Protein AF-0000000066490415 (afdb_homodimer)

InterPro domains:
  IPR003736 Phenylacetic acid degradation-related domain [TIGR00369] (44-144)
  IPR006683 Thioesterase domain [PF03061] (64-142)
  IPR029069 HotDog domain superfamily [SSF54637] (10-146)
  IPR039298 Acyl-coenzyme A thioesterase 13 [PTHR21660] (16-152)

Foldseek 3Di:
DQCPQVNLQVQLVVQVVVVLVVLQPPPPPPDPLSVLSVQWAWDGAGQFKTKIKGAAAQVQDDPVQWGDPVNVQSNLVVVLQSSCSSHPPDPDGFAKAWDDKDKDFDATHGHGFMWMKMKGFPDDDPFKTWIKMFIGGPVGHTGMIMIIMITGDDPVRD/DPCPQVNLQVQLVVQLVVVLVVLQPPPDPPPPLSVLSVQWAWDGAGQFKTKIKGAAAQVQDDPVQWGDPVNVQSNLVVVLQSSCSSHPPDPHGFAKAWDDKDKDFDATHGHGFMWMKMKGFPDDDPFKTWIKMFIGGPVGHTGMIMIIMITGDDPVRD

Organism: Paracoccidioides lutzii (strain ATCC MYA-826 / Pb01) (NCBI:txid502779)

Structure (mmCIF, N/CA/C/O backbone):
data_AF-0000000066490415-model_v1
#
loop_
_entity.id
_entity.type
_entity.pdbx_description
1 polymer 'Thioesterase family protein'
#
loop_
_atom_site.group_PDB
_atom_site.id
_atom_site.type_symbol
_atom_site.label_atom_id
_atom_site.label_alt_id
_atom_site.lab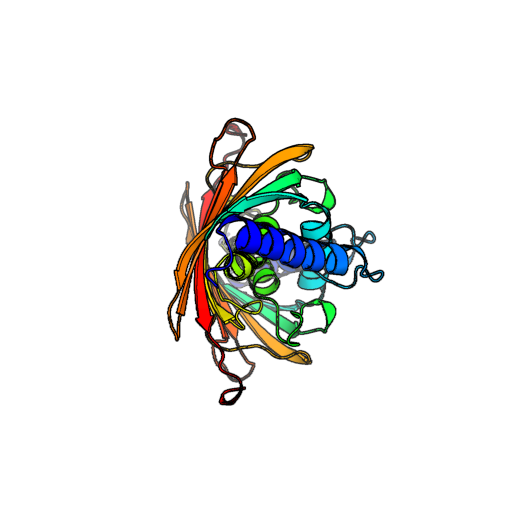el_comp_id
_atom_site.label_asym_id
_atom_site.label_entity_id
_atom_site.label_seq_id
_atom_site.pdbx_PDB_ins_code
_atom_site.Cartn_x
_atom_site.Cartn_y
_atom_site.Cartn_z
_atom_site.occupancy
_atom_site.B_iso_or_equiv
_atom_site.auth_seq_id
_atom_site.auth_comp_id
_atom_site.auth_asym_id
_atom_site.auth_atom_id
_atom_site.pdbx_PDB_model_num
ATOM 1 N N . MET A 1 1 ? 6.887 34.656 21.203 1 39.31 1 MET A N 1
ATOM 2 C CA . MET A 1 1 ? 5.434 34.812 21.125 1 39.31 1 MET A CA 1
ATOM 3 C C . MET A 1 1 ? 4.77 33.5 20.75 1 39.31 1 MET A C 1
ATOM 5 O O . MET A 1 1 ? 5.148 32.844 19.766 1 39.31 1 MET A O 1
ATOM 9 N N . GLU A 1 2 ? 4.234 32.75 21.672 1 44.97 2 GLU A N 1
ATOM 10 C CA . GLU A 1 2 ? 3.586 31.453 21.594 1 44.97 2 GLU A CA 1
ATOM 11 C C . GLU A 1 2 ? 2.568 31.406 20.453 1 44.97 2 GLU A C 1
ATOM 13 O O . GLU A 1 2 ? 1.603 32.188 20.453 1 44.97 2 GLU A O 1
ATOM 18 N N . SER A 1 3 ? 3.018 31.219 19.312 1 54.44 3 SER A N 1
ATOM 19 C CA . SER A 1 3 ? 1.999 31.172 18.266 1 54.44 3 SER A CA 1
ATOM 20 C C . SER A 1 3 ? 0.731 30.484 18.766 1 54.44 3 SER A C 1
ATOM 22 O O . SER A 1 3 ? 0.8 29.438 19.422 1 54.44 3 SER A O 1
ATOM 24 N N . SER A 1 4 ? -0.359 31.109 18.828 1 61.72 4 SER A N 1
ATOM 25 C CA . SER A 1 4 ? -1.63 30.594 19.328 1 61.72 4 SER A CA 1
ATOM 26 C C . SER A 1 4 ? -1.983 29.266 18.656 1 61.72 4 SER A C 1
ATOM 28 O O . SER A 1 4 ? -1.492 28.969 17.562 1 61.72 4 SER A O 1
ATOM 30 N N . SER A 1 5 ? -2.428 28.312 19.453 1 68.94 5 SER A N 1
ATOM 31 C CA . SER A 1 5 ? -2.947 27.031 18.969 1 68.94 5 SER A CA 1
ATOM 32 C C . SER A 1 5 ? -3.648 27.203 17.625 1 68.94 5 SER A C 1
ATOM 34 O O . SER A 1 5 ? -3.525 26.344 16.75 1 68.94 5 SER A O 1
ATOM 36 N N . THR A 1 6 ? -4.148 28.422 17.438 1 74.25 6 THR A N 1
ATOM 37 C CA . THR A 1 6 ? -4.887 28.688 16.219 1 74.25 6 THR A CA 1
ATOM 38 C C . THR A 1 6 ? -3.93 28.922 15.047 1 74.25 6 THR A C 1
ATOM 40 O O . THR A 1 6 ? -4.168 28.453 13.938 1 74.25 6 THR A O 1
ATOM 43 N N . ASP A 1 7 ? -2.881 29.625 15.359 1 79 7 ASP A N 1
ATOM 44 C CA . ASP A 1 7 ? -1.908 29.922 14.312 1 79 7 ASP A CA 1
ATOM 45 C C . ASP A 1 7 ? -1.227 28.656 13.82 1 79 7 ASP A C 1
ATOM 47 O O . ASP A 1 7 ? -1.044 28.469 12.609 1 79 7 ASP A O 1
ATOM 51 N N . VAL A 1 8 ? -1.038 27.859 14.766 1 79.56 8 VAL A N 1
ATOM 52 C CA . VAL A 1 8 ? -0.375 26.594 14.445 1 79.56 8 VAL A CA 1
ATOM 53 C C . VAL A 1 8 ? -1.3 25.734 13.594 1 79.56 8 VAL A C 1
ATOM 55 O O . VAL A 1 8 ? -0.867 25.141 12.602 1 79.56 8 VAL A O 1
ATOM 58 N N . GLN A 1 9 ? -2.547 25.719 13.93 1 86.19 9 GLN A N 1
ATOM 59 C CA . GLN A 1 9 ? -3.529 24.938 13.195 1 8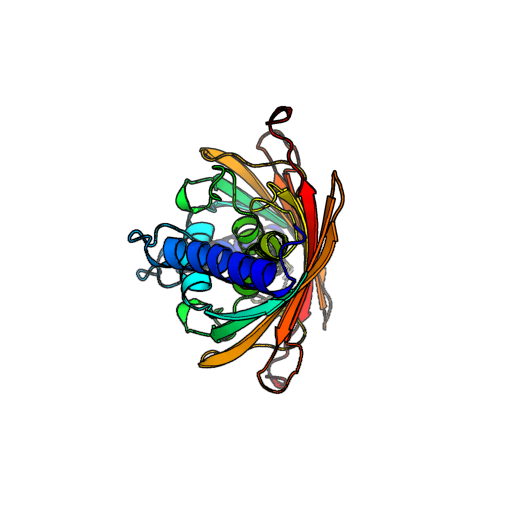6.19 9 GLN A CA 1
ATOM 60 C C . GLN A 1 9 ? -3.734 25.484 11.789 1 86.19 9 GLN A C 1
ATOM 62 O O . GLN A 1 9 ? -3.877 24.703 10.828 1 86.19 9 GLN A O 1
ATOM 67 N N . GLU A 1 10 ? -3.715 26.75 11.719 1 89.69 10 GLU A N 1
ATOM 68 C CA . GLU A 1 10 ? -3.887 27.375 10.406 1 89.69 10 GLU A CA 1
ATOM 69 C C . GLU A 1 10 ? -2.701 27.078 9.492 1 89.69 10 GLU A C 1
ATOM 71 O O . GLU A 1 10 ? -2.879 26.828 8.297 1 89.69 10 GLU A O 1
ATOM 76 N N . LYS A 1 11 ? -1.628 27.219 10.07 1 90.94 11 LYS A N 1
ATOM 77 C CA . LYS A 1 11 ? -0.437 26.922 9.289 1 90.94 11 LYS A CA 1
ATOM 78 C C . LYS A 1 11 ? -0.44 25.453 8.836 1 90.94 11 LYS A C 1
ATOM 80 O O . LYS A 1 11 ? -0.127 25.156 7.676 1 90.94 11 LYS A O 1
ATOM 85 N N . ALA A 1 12 ? -0.701 24.578 9.766 1 92.38 12 ALA A N 1
ATOM 86 C CA . ALA A 1 12 ? -0.767 23.156 9.445 1 92.38 12 ALA A CA 1
ATOM 87 C C . ALA A 1 12 ? -1.781 22.891 8.336 1 92.38 12 ALA A C 1
ATOM 89 O O . ALA A 1 12 ? -1.521 22.094 7.422 1 92.38 12 ALA A O 1
ATOM 90 N N . TRP A 1 13 ? -2.965 23.5 8.438 1 94.75 13 TRP A N 1
ATOM 91 C CA . TRP A 1 13 ? -3.967 23.375 7.379 1 94.75 13 TRP A CA 1
ATOM 92 C C . TRP A 1 13 ? -3.393 23.797 6.031 1 94.75 13 TRP A C 1
ATOM 94 O O . TRP A 1 13 ? -3.52 23.062 5.043 1 94.75 13 TRP A O 1
ATOM 104 N N . SER A 1 14 ? -2.791 24.938 6.059 1 94.38 14 SER A N 1
ATOM 105 C CA . SER A 1 14 ? -2.244 25.484 4.82 1 94.38 14 SER A CA 1
ATOM 106 C C . SER A 1 14 ? -1.179 24.562 4.234 1 94.38 14 SER A C 1
ATOM 108 O O . SER A 1 14 ? -1.151 24.328 3.025 1 94.38 14 SER A O 1
ATOM 110 N N . ASP A 1 15 ? -0.321 24.062 5.051 1 93.94 15 ASP A N 1
ATOM 111 C CA . ASP A 1 15 ? 0.765 23.203 4.598 1 93.94 15 ASP A CA 1
ATOM 112 C C . ASP A 1 15 ? 0.224 21.891 4.039 1 93.94 15 ASP A C 1
ATOM 114 O O . ASP A 1 15 ? 0.665 21.438 2.982 1 93.94 15 ASP A O 1
ATOM 118 N N . ILE A 1 16 ? -0.709 21.25 4.699 1 94.94 16 ILE A N 1
ATOM 119 C CA . ILE A 1 16 ? -1.303 20 4.242 1 94.94 16 ILE A CA 1
ATOM 120 C C . ILE A 1 16 ? -2.064 20.234 2.939 1 94.94 16 ILE A C 1
ATOM 122 O O . ILE A 1 16 ? -1.929 19.469 1.986 1 94.94 16 ILE A O 1
ATOM 126 N N . GLN A 1 17 ? -2.801 21.344 2.943 1 95.25 17 GLN A N 1
ATOM 127 C CA . GLN A 1 17 ? -3.549 21.656 1.733 1 95.25 17 GLN A CA 1
ATOM 128 C C . GLN A 1 17 ? -2.611 21.906 0.554 1 95.25 17 GLN A C 1
ATOM 130 O O . GLN A 1 17 ? -2.9 21.484 -0.57 1 95.25 17 GLN A O 1
ATOM 135 N N . ALA A 1 18 ? -1.547 22.594 0.826 1 92.94 18 ALA A N 1
ATOM 136 C CA . ALA A 1 18 ? -0.569 22.859 -0.227 1 92.94 18 ALA A CA 1
ATOM 137 C C . ALA A 1 18 ? -0.021 21.562 -0.803 1 92.94 18 ALA A C 1
ATOM 139 O O . ALA A 1 18 ? 0.177 21.438 -2.014 1 92.94 18 ALA A O 1
ATOM 140 N N . PHE A 1 19 ? 0.248 20.625 0.05 1 90.62 19 PHE A N 1
ATOM 141 C CA . PHE A 1 19 ? 0.716 19.312 -0.407 1 90.62 19 PHE A CA 1
ATOM 142 C C . PHE A 1 19 ? -0.316 18.656 -1.316 1 90.62 19 PHE A C 1
ATOM 144 O O . PHE A 1 19 ? 0.018 18.188 -2.406 1 90.62 19 PHE A O 1
ATOM 151 N N . LEU A 1 20 ? -1.561 18.609 -0.93 1 91.75 20 LEU A N 1
ATOM 152 C CA . LEU A 1 20 ? -2.637 18 -1.695 1 91.75 20 LEU A CA 1
ATOM 153 C C . LEU A 1 20 ? -2.838 18.703 -3.027 1 91.75 20 LEU A C 1
ATOM 155 O O . LEU A 1 20 ? -3.047 18.062 -4.059 1 91.75 20 LEU A O 1
ATOM 159 N N . ASP A 1 21 ? -2.742 20.016 -2.977 1 90.81 21 ASP A N 1
ATOM 160 C CA . ASP A 1 21 ? -2.906 20.812 -4.195 1 90.81 21 ASP A CA 1
ATOM 161 C C . ASP A 1 21 ? -1.795 20.5 -5.195 1 90.81 21 ASP A C 1
ATOM 163 O O . ASP A 1 21 ? -2.043 20.438 -6.402 1 90.81 21 ASP A O 1
ATOM 167 N N . LYS A 1 22 ? -0.626 20.406 -4.719 1 86 22 LYS A N 1
ATOM 168 C CA . LYS A 1 22 ? 0.503 20.078 -5.582 1 86 22 LYS A CA 1
ATOM 169 C C . LYS A 1 22 ? 0.305 18.719 -6.258 1 86 22 LYS A C 1
ATOM 171 O O . LYS A 1 22 ? 0.603 18.562 -7.441 1 86 22 LYS A O 1
ATOM 176 N N . ALA A 1 23 ? -0.123 17.781 -5.453 1 79.19 23 ALA A N 1
ATOM 177 C CA . ALA A 1 23 ? -0.425 16.469 -6.008 1 79.19 23 ALA A CA 1
ATOM 178 C C . ALA A 1 23 ? -1.499 16.562 -7.086 1 79.19 23 ALA A C 1
ATOM 180 O O . ALA A 1 23 ? -1.384 15.938 -8.141 1 79.19 23 ALA A O 1
ATOM 181 N N . ALA A 1 24 ? -2.484 17.312 -6.84 1 78.75 24 ALA A N 1
ATOM 182 C CA . ALA A 1 24 ? -3.607 17.484 -7.754 1 78.75 24 ALA A CA 1
ATOM 183 C C . ALA A 1 24 ? -3.17 18.188 -9.039 1 78.75 24 ALA A C 1
ATOM 185 O O . ALA A 1 24 ? -3.76 17.984 -10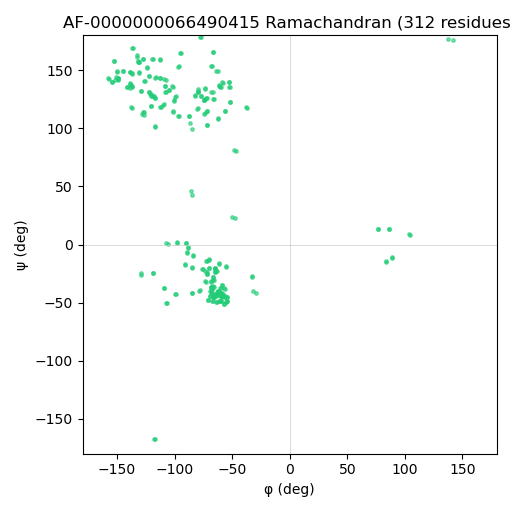.102 1 78.75 24 ALA A O 1
ATOM 186 N N . ALA A 1 25 ? -2.188 18.953 -8.938 1 79.06 25 ALA A N 1
ATOM 187 C CA . ALA A 1 25 ? -1.759 19.797 -10.062 1 79.06 25 ALA A CA 1
ATOM 188 C C . ALA A 1 25 ? -0.833 19.016 -10.992 1 79.06 25 ALA A C 1
ATOM 190 O O . ALA A 1 25 ? -0.598 19.438 -12.133 1 79.06 25 ALA A O 1
ATOM 191 N N . LYS A 1 26 ? -0.311 18 -10.438 1 75.38 26 LYS A N 1
ATOM 192 C CA . LYS A 1 26 ? 0.6 17.234 -11.281 1 75.38 26 LYS A CA 1
ATOM 193 C C . LYS A 1 26 ? -0.128 16.656 -12.492 1 75.38 26 LYS A C 1
ATOM 195 O O . LYS A 1 26 ? -1.186 16.047 -12.352 1 75.38 26 LYS A O 1
ATOM 200 N N . GLU A 1 27 ? 0.166 17.234 -13.656 1 62.78 27 GLU A N 1
ATOM 201 C CA . GLU A 1 27 ? -0.504 16.891 -14.914 1 62.78 27 GLU A CA 1
ATOM 202 C C . GLU A 1 27 ? -0.282 15.438 -15.281 1 62.78 27 GLU A C 1
ATOM 204 O O . GLU A 1 27 ? -1.175 14.789 -15.836 1 62.78 27 GLU A O 1
ATOM 209 N N . ASP A 1 28 ? 0.916 15.07 -15.055 1 58.03 28 ASP A N 1
ATOM 210 C CA . ASP A 1 28 ? 1.204 13.734 -15.562 1 58.03 28 ASP A CA 1
ATOM 211 C C . ASP A 1 28 ? 0.795 12.656 -14.555 1 58.03 28 ASP A C 1
ATOM 213 O O . ASP A 1 28 ? 0.874 12.875 -13.344 1 58.03 28 ASP A O 1
ATOM 217 N N . ASN A 1 29 ? -0.361 12.078 -14.789 1 56.41 29 ASN A N 1
ATOM 218 C CA . ASN A 1 29 ? -0.792 10.953 -13.969 1 56.41 29 ASN A CA 1
ATOM 219 C C . ASN A 1 29 ? 0.318 9.914 -13.812 1 56.41 29 ASN A C 1
ATOM 221 O O . ASN A 1 29 ? 0.043 8.727 -13.641 1 56.41 29 ASN A O 1
ATOM 225 N N . ARG A 1 30 ? 1.499 10.477 -14.016 1 58.19 30 ARG A N 1
ATOM 226 C CA . ARG A 1 30 ? 2.572 9.492 -13.938 1 58.19 30 ARG A CA 1
ATOM 227 C C . ARG A 1 30 ? 2.797 9.047 -12.492 1 58.19 30 ARG A C 1
ATOM 229 O O . ARG A 1 30 ? 3.453 8.031 -12.25 1 58.19 30 ARG A O 1
ATOM 236 N N . GLY A 1 31 ? 2.188 9.852 -11.555 1 65.12 31 GLY A N 1
ATOM 237 C CA . GLY A 1 31 ? 2.346 9.383 -10.188 1 65.12 31 GLY A CA 1
ATOM 238 C C . GLY A 1 31 ? 1.369 8.281 -9.82 1 65.12 31 GLY A C 1
ATOM 239 O O . GLY A 1 31 ? 0.154 8.469 -9.906 1 65.12 31 GLY A O 1
ATOM 240 N N . TRP A 1 32 ? 1.978 7.105 -9.516 1 72.62 32 TRP A N 1
ATOM 241 C CA . TRP A 1 32 ? 1.208 5.898 -9.234 1 72.62 32 TRP A CA 1
ATOM 242 C C . TRP A 1 32 ? 0.206 6.137 -8.109 1 72.62 32 TRP A C 1
ATOM 244 O O . TRP A 1 32 ? -0.833 5.477 -8.047 1 72.62 32 TRP A O 1
ATOM 254 N N . ASP A 1 33 ? 0.401 7.172 -7.305 1 80 33 ASP A N 1
ATOM 255 C CA . ASP A 1 33 ? -0.415 7.418 -6.121 1 80 33 ASP A CA 1
ATOM 256 C C . ASP A 1 33 ? -1.387 8.57 -6.355 1 80 33 ASP A C 1
ATOM 258 O O . ASP A 1 33 ? -2.227 8.867 -5.5 1 80 33 ASP A O 1
ATOM 262 N N . LEU A 1 34 ? -1.385 9.117 -7.453 1 81.62 34 LEU A N 1
ATOM 263 C CA . LEU A 1 34 ? -2.088 10.367 -7.707 1 81.62 34 LEU A CA 1
ATOM 264 C C . LEU A 1 34 ? -3.598 10.164 -7.664 1 81.62 34 LEU A C 1
ATOM 266 O O . LEU A 1 34 ? -4.324 10.977 -7.082 1 81.62 34 LEU A O 1
ATOM 270 N N . PRO A 1 35 ? -4.094 9.141 -8.25 1 82 35 PRO A N 1
ATOM 271 C CA . PRO A 1 35 ? -5.547 8.969 -8.172 1 82 35 PRO A CA 1
ATOM 272 C C . PRO A 1 35 ? -6.059 8.906 -6.734 1 82 35 PRO A C 1
ATOM 274 O O . PRO A 1 35 ? -7.117 9.461 -6.426 1 82 35 PRO A O 1
ATOM 277 N N . ALA A 1 36 ? -5.34 8.297 -5.883 1 83.75 36 ALA A N 1
ATOM 278 C CA . ALA A 1 36 ? -5.73 8.188 -4.48 1 83.75 36 ALA A CA 1
ATOM 279 C C . ALA A 1 36 ? -5.684 9.555 -3.795 1 83.75 36 ALA A C 1
ATOM 281 O O . ALA A 1 36 ? -6.602 9.914 -3.053 1 83.75 36 ALA A O 1
ATOM 282 N N . LEU A 1 37 ? -4.684 10.305 -4.07 1 87.56 37 LEU A N 1
ATOM 283 C CA . LEU A 1 37 ? -4.523 11.617 -3.447 1 87.56 37 LEU A CA 1
ATOM 284 C C . LEU A 1 37 ? -5.594 12.586 -3.936 1 87.56 37 LEU A C 1
ATOM 286 O O . LEU A 1 37 ? -6.113 13.391 -3.156 1 87.56 37 LEU A O 1
ATOM 290 N N . ARG A 1 38 ? -5.91 12.461 -5.148 1 87.38 38 ARG A N 1
ATOM 291 C CA . ARG A 1 38 ? -6.875 13.383 -5.746 1 87.38 38 ARG A CA 1
ATOM 292 C C . ARG A 1 38 ? -8.273 13.133 -5.207 1 87.38 38 ARG A C 1
ATOM 294 O O . ARG A 1 38 ? -9.133 14.023 -5.238 1 87.38 38 ARG A O 1
ATOM 301 N N . ALA A 1 39 ? -8.469 12.031 -4.703 1 87.88 39 ALA A N 1
ATOM 302 C CA . ALA A 1 39 ? -9.781 11.688 -4.164 1 87.88 39 ALA A CA 1
ATOM 303 C C . ALA A 1 39 ? -9.938 12.203 -2.734 1 87.88 39 ALA A C 1
ATOM 305 O O . ALA A 1 39 ? -11.039 12.188 -2.182 1 87.88 39 ALA A O 1
ATOM 306 N N . THR A 1 40 ? -8.883 12.688 -2.148 1 93.5 40 THR A N 1
ATOM 307 C CA . THR A 1 40 ? -8.891 13.016 -0.727 1 93.5 40 THR A CA 1
ATOM 308 C C . THR A 1 40 ? -9.039 14.516 -0.521 1 93.5 40 THR A C 1
ATOM 310 O O . THR A 1 40 ? -8.453 15.312 -1.261 1 93.5 40 THR A O 1
ATOM 313 N N . LYS A 1 41 ? -9.898 14.906 0.439 1 96.31 41 LYS A N 1
ATOM 314 C CA . LYS A 1 41 ? -10.133 16.297 0.807 1 96.31 41 LYS A CA 1
ATOM 315 C C . LYS A 1 41 ? -9.852 16.531 2.289 1 96.31 41 LYS A C 1
ATOM 317 O O . LYS A 1 41 ? -10.375 15.812 3.145 1 96.31 41 LYS A O 1
ATOM 322 N N . LEU A 1 42 ? -9.078 17.578 2.59 1 97.94 42 LEU A N 1
ATOM 323 C CA . LEU A 1 42 ? -8.797 17.953 3.969 1 97.94 42 LEU A CA 1
ATOM 324 C C . LEU A 1 42 ? -10.023 18.594 4.613 1 97.94 42 LEU A C 1
ATOM 326 O O . LEU A 1 42 ? -10.633 19.5 4.027 1 97.94 42 LEU A O 1
ATOM 330 N N . VAL A 1 43 ? -10.352 18.188 5.84 1 97.75 43 VAL A N 1
ATOM 331 C CA . VAL A 1 43 ? -11.594 18.703 6.402 1 97.75 43 VAL A CA 1
ATOM 332 C C . VAL A 1 43 ? -11.328 19.266 7.801 1 97.75 43 VAL A C 1
ATOM 334 O O . VAL A 1 43 ? -12.078 20.125 8.289 1 97.75 43 VAL A O 1
ATOM 337 N N . LYS A 1 44 ? -10.32 18.781 8.484 1 97.38 44 LYS A N 1
ATOM 338 C CA . LYS A 1 44 ? -10.031 19.25 9.836 1 97.38 44 LYS A CA 1
ATOM 339 C C . LYS A 1 44 ? -8.555 19.062 10.18 1 97.38 44 LYS A C 1
ATOM 341 O O . LYS A 1 44 ? -7.941 18.062 9.789 1 97.38 44 LYS A O 1
ATOM 346 N N . VAL A 1 45 ? -8.023 20.031 10.836 1 96.88 45 VAL A N 1
ATOM 347 C CA . VAL A 1 45 ? -6.676 19.922 11.398 1 96.88 45 VAL A CA 1
ATOM 348 C C . VAL A 1 45 ? -6.699 20.312 12.875 1 96.88 45 VAL A C 1
ATOM 350 O O . VAL A 1 45 ? -7.363 21.266 13.258 1 96.88 45 VAL A O 1
ATOM 353 N N . ALA A 1 46 ? -6.145 19.578 13.664 1 94.69 46 ALA A N 1
ATOM 354 C CA . ALA A 1 46 ? -5.895 19.844 15.078 1 94.69 46 ALA A CA 1
ATOM 355 C C . ALA A 1 46 ? -4.477 19.438 15.477 1 94.69 46 ALA A C 1
ATOM 357 O O . ALA A 1 46 ? -3.729 18.906 14.656 1 94.69 46 ALA A O 1
ATOM 358 N N . SER A 1 47 ? -4.086 19.844 16.672 1 92.25 47 SER A N 1
ATOM 359 C CA . SER A 1 47 ? -2.754 19.453 17.125 1 92.25 47 SER A CA 1
ATOM 360 C C . SER A 1 47 ? -2.586 17.938 17.094 1 92.25 47 SER A C 1
ATOM 362 O O . SER A 1 47 ? -3.309 17.219 17.797 1 92.25 47 SER A O 1
ATOM 364 N N . GLY A 1 48 ? -1.727 17.484 16.266 1 94.75 48 GLY A N 1
ATOM 365 C CA . GLY A 1 48 ? -1.393 16.062 16.188 1 94.75 48 GLY A CA 1
ATOM 366 C C . GLY A 1 48 ? -2.443 15.25 15.469 1 94.75 48 GLY A C 1
ATOM 367 O O . GLY A 1 48 ? -2.504 14.031 15.633 1 94.75 48 GLY A O 1
ATOM 368 N N . MET A 1 49 ? -3.318 15.938 14.805 1 97 49 MET A N 1
ATOM 369 C CA . MET A 1 49 ? -4.383 15.188 14.133 1 97 49 MET A CA 1
ATOM 370 C C . MET A 1 49 ? -4.855 15.914 12.883 1 97 49 MET A C 1
ATOM 372 O O . MET A 1 49 ? -4.797 17.141 12.812 1 97 49 MET A O 1
ATOM 376 N N . ALA A 1 50 ? -5.289 15.117 11.898 1 98 50 ALA A N 1
ATOM 377 C CA . ALA A 1 50 ? -5.945 15.656 10.711 1 98 50 ALA A CA 1
ATOM 378 C C . ALA A 1 50 ? -7.039 14.711 10.211 1 98 50 ALA A C 1
ATOM 380 O O . ALA A 1 50 ? -6.961 13.5 10.422 1 98 50 ALA A O 1
ATOM 381 N N . GLU A 1 51 ? -8.008 15.297 9.641 1 98.5 51 GLU A N 1
ATOM 382 C CA . GLU A 1 51 ? -9.133 14.539 9.094 1 98.5 51 GLU A CA 1
ATOM 383 C C . GLU A 1 51 ? -9.367 14.875 7.625 1 98.5 51 GLU A C 1
ATOM 385 O O . GLU A 1 51 ? -9.281 16.047 7.23 1 98.5 51 GLU A O 1
ATOM 390 N N . PHE A 1 52 ? -9.68 13.867 6.918 1 98.44 52 PHE A N 1
ATOM 391 C CA . PHE A 1 52 ? -9.945 13.977 5.492 1 98.44 52 PHE A CA 1
ATOM 392 C C . PHE A 1 52 ? -11.25 13.281 5.129 1 98.44 52 PHE A C 1
ATOM 394 O O . PHE A 1 52 ? -11.742 12.43 5.883 1 98.44 52 PHE A O 1
ATOM 401 N N . GLU A 1 53 ? -11.805 13.68 4.059 1 97.88 53 GLU A N 1
ATOM 402 C CA . GLU A 1 53 ? -12.891 12.945 3.422 1 97.88 53 GLU A CA 1
ATOM 403 C C . GLU A 1 53 ? -12.492 12.453 2.033 1 97.88 53 GLU A C 1
ATOM 405 O O . GLU A 1 53 ? -11.688 13.086 1.352 1 97.88 53 GLU A O 1
ATOM 410 N N . PHE A 1 54 ? -12.977 11.328 1.773 1 93.44 54 PHE A N 1
ATOM 411 C CA . PHE A 1 54 ? -12.68 10.773 0.459 1 93.44 54 PHE A CA 1
ATOM 412 C C . PHE A 1 54 ? -13.797 9.852 -0.01 1 93.44 54 PHE A C 1
ATOM 414 O O . PHE A 1 54 ? -14.461 9.203 0.806 1 93.44 54 PHE A O 1
ATOM 421 N N . THR A 1 55 ? -14.078 9.859 -1.336 1 94.75 55 THR A N 1
ATOM 422 C CA . THR A 1 55 ? -15.039 8.969 -1.966 1 94.75 55 THR A CA 1
ATOM 423 C C . THR A 1 55 ? -14.336 7.914 -2.812 1 94.75 55 THR A C 1
ATOM 425 O O . THR A 1 55 ? -13.461 8.242 -3.615 1 94.75 55 THR A O 1
ATOM 428 N N . VAL A 1 56 ? -14.719 6.738 -2.604 1 95.44 56 VAL A N 1
ATOM 429 C CA . VAL A 1 56 ? -14.117 5.633 -3.34 1 95.44 56 VAL A CA 1
ATOM 430 C C . VAL A 1 56 ? -14.586 5.66 -4.793 1 95.44 56 VAL A C 1
ATOM 432 O O . VAL A 1 56 ? -15.781 5.52 -5.062 1 95.44 56 VAL A O 1
ATOM 435 N N . THR A 1 57 ? -13.688 5.891 -5.68 1 92.25 57 THR A N 1
ATOM 436 C CA . THR A 1 57 ? -13.992 5.848 -7.102 1 92.25 57 THR A CA 1
ATOM 437 C C . THR A 1 57 ? -13.664 4.473 -7.684 1 92.25 57 THR A C 1
ATOM 439 O O . THR A 1 57 ? -12.977 3.676 -7.051 1 92.25 57 THR A O 1
ATOM 442 N N . GLU A 1 58 ? -14.133 4.195 -8.82 1 89.81 58 GLU A N 1
ATOM 443 C CA . GLU A 1 58 ? -13.891 2.92 -9.484 1 89.81 58 GLU A CA 1
ATOM 444 C C . GLU A 1 58 ? -12.391 2.676 -9.68 1 89.81 58 GLU A C 1
ATOM 446 O O . GLU A 1 58 ? -11.93 1.54 -9.57 1 89.81 58 GLU A O 1
ATOM 451 N N . GLN A 1 59 ? -11.664 3.713 -9.93 1 87.69 59 GLN A N 1
ATOM 452 C CA . GLN A 1 59 ? -10.242 3.613 -10.211 1 87.69 59 GLN A CA 1
ATOM 453 C C . GLN A 1 59 ? -9.477 3.102 -8.992 1 87.69 59 GLN A C 1
ATOM 455 O O . GLN A 1 59 ? -8.375 2.564 -9.125 1 87.69 59 GLN A O 1
ATOM 460 N N . LEU A 1 60 ? -10.055 3.24 -7.852 1 91.44 60 LEU A N 1
ATOM 461 C CA . LEU A 1 60 ? -9.359 2.902 -6.613 1 91.44 60 LEU A CA 1
ATOM 462 C C . LEU A 1 60 ? -9.742 1.503 -6.141 1 91.44 60 LEU A C 1
ATOM 464 O O . LEU A 1 60 ? -9.25 1.035 -5.113 1 91.44 60 LEU A O 1
ATOM 468 N N . CYS A 1 61 ? -10.555 0.869 -6.902 1 91.56 61 CYS A N 1
ATOM 469 C CA . CYS A 1 61 ? -11.156 -0.378 -6.441 1 91.56 61 CYS A CA 1
ATOM 470 C C . CYS A 1 61 ? -10.375 -1.582 -6.961 1 91.56 61 CYS A C 1
ATOM 472 O O . CYS A 1 61 ? -9.672 -1.483 -7.965 1 91.56 61 CYS A O 1
ATOM 474 N N . ASN A 1 62 ? -10.484 -2.674 -6.18 1 87.94 62 ASN A N 1
ATOM 475 C CA . ASN A 1 62 ? -10.07 -3.973 -6.699 1 87.94 62 ASN A CA 1
ATOM 476 C C . ASN A 1 62 ? -11.117 -4.559 -7.641 1 87.94 62 ASN A C 1
ATOM 478 O O . ASN A 1 62 ? -12.148 -3.93 -7.902 1 87.94 62 ASN A O 1
ATOM 482 N N . PRO A 1 63 ? -10.781 -5.754 -8.195 1 84.19 63 PRO A N 1
ATOM 483 C CA . PRO A 1 63 ? -11.703 -6.328 -9.18 1 84.19 63 PRO A CA 1
ATOM 484 C C . PRO A 1 63 ? -13.078 -6.625 -8.594 1 84.19 63 PRO A C 1
ATOM 486 O O . PRO A 1 63 ? -14.047 -6.789 -9.344 1 84.19 63 PRO A O 1
ATOM 489 N N . MET A 1 64 ? -13.227 -6.668 -7.27 1 87.62 64 MET A N 1
ATOM 490 C CA . MET A 1 64 ? -14.5 -6.965 -6.621 1 87.62 64 MET A CA 1
ATOM 491 C C . MET A 1 64 ? -15.312 -5.691 -6.398 1 87.62 64 MET A C 1
ATOM 493 O O . MET A 1 64 ? -16.406 -5.738 -5.832 1 87.62 64 MET A O 1
ATOM 497 N N . GLY A 1 65 ? -14.773 -4.516 -6.758 1 91.81 65 GLY A N 1
ATOM 498 C CA . GLY A 1 65 ? -15.508 -3.266 -6.66 1 91.81 65 GLY A CA 1
ATOM 499 C C . GLY A 1 65 ? -15.414 -2.621 -5.289 1 91.81 65 GLY A C 1
ATOM 500 O O . GLY A 1 65 ? -16.266 -1.816 -4.918 1 91.81 65 GLY A O 1
ATOM 501 N N . ILE A 1 66 ? -14.547 -3.084 -4.547 1 95.06 66 ILE A N 1
ATOM 502 C CA . ILE A 1 66 ? -14.305 -2.473 -3.244 1 95.06 66 ILE A CA 1
ATOM 503 C C . ILE A 1 66 ? -12.922 -1.818 -3.236 1 95.06 66 ILE A C 1
ATOM 505 O O . ILE A 1 66 ? -12.07 -2.137 -4.07 1 95.06 66 ILE A O 1
ATOM 509 N N . LEU A 1 67 ? -12.734 -0.881 -2.301 1 95.62 67 LEU A N 1
ATOM 510 C CA . LEU A 1 67 ? -11.445 -0.198 -2.193 1 95.62 67 LEU A CA 1
ATOM 511 C C . LEU A 1 67 ? -10.305 -1.202 -2.104 1 95.62 67 LEU A C 1
ATOM 513 O O . LEU A 1 67 ? -10.305 -2.076 -1.233 1 95.62 67 LEU A O 1
ATOM 517 N N . HIS A 1 68 ? -9.391 -1.06 -3.047 1 94.44 68 HIS A N 1
ATOM 518 C CA . HIS A 1 68 ? -8.234 -1.945 -3.068 1 94.44 68 HIS A CA 1
ATOM 519 C C . HIS A 1 68 ? -7.41 -1.805 -1.794 1 94.44 68 HIS A C 1
ATOM 521 O O . HIS A 1 68 ? -7.133 -0.688 -1.35 1 94.44 68 HIS A O 1
ATOM 527 N N . GLY A 1 69 ? -6.945 -2.908 -1.208 1 94.62 69 GLY A N 1
ATOM 528 C CA . GLY A 1 69 ? -6.125 -2.863 -0.007 1 94.62 69 GLY A CA 1
ATOM 529 C C . GLY A 1 69 ? -4.852 -2.064 -0.186 1 94.62 69 GLY A C 1
ATOM 530 O O . GLY A 1 69 ? -4.453 -1.31 0.705 1 94.62 69 GLY A O 1
ATOM 531 N N . GLY A 1 70 ? -4.227 -2.295 -1.312 1 94 70 GLY A N 1
ATOM 532 C CA . GLY A 1 70 ? -3.043 -1.514 -1.628 1 94 70 GLY A CA 1
ATOM 533 C C . GLY A 1 70 ? -3.314 -0.023 -1.706 1 94 70 GLY A C 1
ATOM 534 O O . GLY A 1 70 ? -2.477 0.788 -1.304 1 94 70 GLY A O 1
ATOM 535 N N . CYS A 1 71 ? -4.438 0.35 -2.217 1 94.06 71 CYS A N 1
ATOM 536 C CA . CYS A 1 71 ? -4.801 1.76 -2.301 1 94.06 71 CYS A CA 1
ATOM 537 C C . CYS A 1 71 ? -5.023 2.348 -0.912 1 94.06 71 CYS A C 1
ATOM 539 O O . CYS A 1 71 ? -4.52 3.43 -0.604 1 94.06 71 CYS A O 1
ATOM 541 N N . ALA A 1 72 ? -5.809 1.61 -0.126 1 96.75 72 ALA A N 1
ATOM 542 C CA . ALA A 1 72 ? -5.992 2.037 1.259 1 96.75 72 ALA A CA 1
ATOM 543 C C . ALA A 1 72 ? -4.652 2.215 1.962 1 96.75 72 ALA A C 1
ATOM 545 O O . ALA A 1 72 ? -4.441 3.201 2.672 1 96.75 72 ALA A O 1
ATOM 546 N N . SER A 1 73 ? -3.74 1.256 1.792 1 96.88 73 SER A N 1
ATOM 547 C CA . SER A 1 73 ? -2.408 1.322 2.383 1 96.88 73 SER A CA 1
ATOM 548 C C . SER A 1 73 ? -1.654 2.561 1.91 1 96.88 73 SER A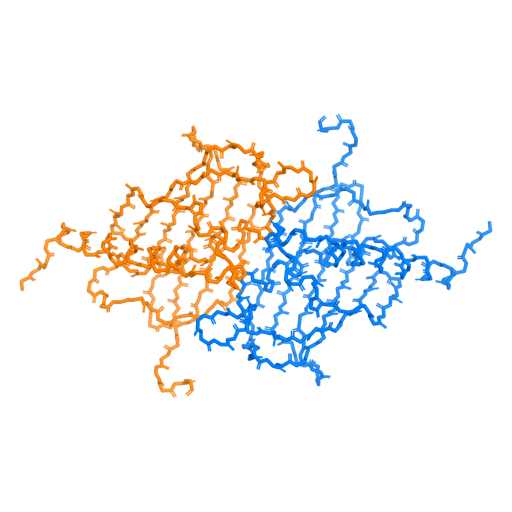 C 1
ATOM 550 O O . SER A 1 73 ? -0.989 3.23 2.703 1 96.88 73 SER A O 1
ATOM 552 N N . THR A 1 74 ? -1.749 2.848 0.664 1 94.81 74 THR A N 1
ATOM 553 C CA . THR A 1 74 ? -1.077 4 0.077 1 94.81 74 THR A CA 1
ATOM 554 C C . THR A 1 74 ? -1.614 5.301 0.67 1 94.81 74 THR A C 1
ATOM 556 O O . THR A 1 74 ? -0.841 6.172 1.072 1 94.81 74 THR A O 1
ATOM 559 N N . ILE A 1 75 ? -2.939 5.418 0.697 1 95.5 75 ILE A N 1
ATOM 560 C CA . ILE A 1 75 ? -3.586 6.613 1.226 1 95.5 75 ILE A CA 1
ATOM 561 C C . ILE A 1 75 ? -3.145 6.844 2.668 1 95.5 75 ILE A C 1
ATOM 563 O O . ILE A 1 75 ? -2.688 7.934 3.02 1 95.5 75 ILE A O 1
ATOM 567 N N . LEU A 1 76 ? -3.258 5.812 3.467 1 97.62 76 LEU A N 1
ATOM 568 C CA . LEU A 1 76 ? -2.932 5.961 4.883 1 97.62 76 LEU A CA 1
ATOM 569 C C . LEU A 1 76 ? -1.437 6.191 5.074 1 97.62 76 LEU A C 1
ATOM 571 O O . LEU A 1 76 ? -1.028 6.93 5.973 1 97.62 76 LEU A O 1
ATOM 575 N N . ASP A 1 77 ? -0.584 5.543 4.258 1 96.75 77 ASP A N 1
ATOM 576 C CA . ASP A 1 77 ? 0.854 5.793 4.262 1 96.75 77 ASP A CA 1
ATOM 577 C C . ASP A 1 77 ? 1.153 7.277 4.066 1 96.75 77 ASP A C 1
ATOM 579 O O . ASP A 1 77 ? 1.884 7.879 4.859 1 96.75 77 ASP A O 1
ATOM 583 N N . ILE A 1 78 ? 0.566 7.855 3.135 1 95.12 78 ILE A N 1
ATOM 584 C CA . ILE A 1 78 ? 0.834 9.25 2.789 1 95.12 78 ILE A CA 1
ATOM 585 C C . ILE A 1 78 ? 0.265 10.164 3.867 1 95.12 78 ILE A C 1
ATOM 587 O O . ILE A 1 78 ? 0.967 11.047 4.375 1 95.12 78 ILE A O 1
ATOM 591 N N . LEU A 1 79 ? -0.965 9.93 4.25 1 96.81 79 LEU A N 1
ATOM 592 C CA . LEU A 1 79 ? -1.649 10.891 5.113 1 96.81 79 LEU A CA 1
ATOM 593 C C . LEU A 1 79 ? -1.107 10.828 6.535 1 96.81 79 LEU A C 1
ATOM 595 O O . LEU A 1 79 ? -1.058 11.844 7.23 1 96.81 79 LEU A O 1
ATOM 599 N N . THR A 1 80 ? -0.651 9.648 6.996 1 97.12 80 THR A N 1
ATOM 600 C CA . THR A 1 80 ? -0.013 9.57 8.305 1 97.12 80 THR A CA 1
ATOM 601 C C . THR A 1 80 ? 1.312 10.328 8.305 1 97.12 80 THR A C 1
ATOM 603 O O . THR A 1 80 ? 1.746 10.828 9.344 1 97.12 80 THR A O 1
ATOM 606 N N . SER A 1 81 ? 1.979 10.391 7.184 1 94.69 81 SER A N 1
ATOM 607 C CA . SER A 1 81 ? 3.205 11.172 7.09 1 94.69 81 SER A CA 1
ATOM 608 C C . SER A 1 81 ? 2.914 12.672 7.199 1 94.69 81 SER A C 1
ATOM 610 O O . SER A 1 81 ? 3.686 13.414 7.809 1 94.69 81 SER A O 1
ATOM 612 N N . LEU A 1 82 ? 1.792 13.109 6.742 1 94.69 82 LEU A N 1
ATOM 613 C CA . LEU A 1 82 ? 1.449 14.531 6.711 1 94.69 82 LEU A CA 1
ATOM 614 C C . LEU A 1 82 ? 1.074 15.023 8.102 1 94.69 82 LEU A C 1
ATOM 616 O O . LEU A 1 82 ? 1.1 16.234 8.367 1 94.69 82 LEU A O 1
ATOM 620 N N . VAL A 1 83 ? 0.713 14.117 8.953 1 95.38 83 VAL A N 1
ATOM 621 C CA . VAL A 1 83 ? 0.212 14.531 10.258 1 95.38 83 VAL A CA 1
ATOM 622 C C . VAL A 1 83 ? 1.324 15.227 11.039 1 95.38 83 VAL A C 1
ATOM 624 O O . VAL A 1 83 ? 1.056 15.984 11.984 1 95.38 83 VAL A O 1
ATOM 627 N N . THR A 1 84 ? 2.586 15.008 10.68 1 92.75 84 THR A N 1
ATOM 628 C CA . THR A 1 84 ? 3.709 15.648 11.352 1 92.75 84 THR A CA 1
ATOM 629 C C . THR A 1 84 ? 3.662 17.156 11.164 1 92.75 84 THR A C 1
ATOM 631 O O . THR A 1 84 ? 4.238 17.906 11.953 1 92.75 84 THR A O 1
ATOM 634 N N . LEU A 1 85 ? 2.996 17.625 10.148 1 93.06 85 LEU A N 1
ATOM 635 C CA . LEU A 1 85 ? 2.865 19.047 9.859 1 93.06 85 LEU A CA 1
ATOM 636 C C . LEU A 1 85 ? 1.967 19.734 10.891 1 93.06 85 LEU A C 1
ATOM 638 O O . LEU A 1 85 ? 1.938 20.953 10.977 1 93.06 85 LEU A O 1
ATOM 642 N N . THR A 1 86 ? 1.271 18.938 11.664 1 92.56 86 THR A N 1
ATOM 643 C CA . THR A 1 86 ? 0.321 19.484 12.625 1 92.56 86 THR A CA 1
ATOM 644 C C . THR A 1 86 ? 1 19.766 13.961 1 92.56 86 THR A C 1
ATOM 646 O O . THR A 1 86 ? 0.388 20.328 14.867 1 92.56 86 THR A O 1
ATOM 649 N N . VAL A 1 87 ? 2.264 19.344 14.117 1 87.44 87 VAL A N 1
ATOM 650 C CA . VAL A 1 87 ? 2.979 19.516 15.375 1 87.44 87 VAL A CA 1
ATOM 651 C C . VAL A 1 87 ? 3.449 20.969 15.508 1 87.44 87 VAL A C 1
ATOM 653 O O . VAL A 1 87 ? 4.105 21.5 14.609 1 87.44 87 VAL A O 1
ATOM 656 N N . PRO A 1 88 ? 3.117 21.5 16.594 1 81.06 88 PRO A N 1
ATOM 657 C CA . PRO A 1 88 ? 3.58 22.875 16.797 1 81.06 88 PRO A CA 1
ATOM 658 C C . PRO A 1 88 ? 5.102 23 16.734 1 81.06 88 PRO A C 1
ATOM 660 O O . PRO A 1 88 ? 5.82 22.141 17.234 1 81.06 88 PRO A O 1
ATOM 663 N N . GLY A 1 89 ? 5.535 24.047 16.109 1 77.94 89 GLY A N 1
ATOM 664 C CA . GLY A 1 89 ? 6.961 24.328 16.062 1 77.94 89 GLY A CA 1
ATOM 665 C C . GLY A 1 89 ? 7.672 23.578 14.953 1 77.94 89 GLY A C 1
ATOM 666 O O . GLY A 1 89 ? 8.852 23.828 14.68 1 77.94 89 GLY A O 1
ATOM 667 N N . ASN A 1 90 ? 7.008 22.641 14.477 1 72.56 90 ASN A N 1
ATOM 668 C CA . ASN A 1 90 ? 7.562 21.906 13.344 1 72.56 90 ASN A CA 1
ATOM 669 C C . ASN A 1 90 ? 7.469 22.719 12.055 1 72.56 90 ASN A C 1
ATOM 671 O O . ASN A 1 90 ? 6.395 23.203 11.695 1 72.56 90 ASN A O 1
ATOM 675 N N . ASP A 1 91 ? 8.695 23.125 11.531 1 74.38 91 ASP A N 1
ATOM 676 C CA . ASP A 1 91 ? 8.742 23.969 10.352 1 74.38 91 ASP A CA 1
ATOM 677 C C . ASP A 1 91 ? 8.664 23.141 9.07 1 74.38 91 ASP A C 1
ATOM 679 O O . ASP A 1 91 ? 9.102 23.594 8.008 1 74.38 91 ASP A O 1
ATOM 683 N N . GLY A 1 92 ? 7.879 22.234 9.031 1 77.81 92 GLY A N 1
ATOM 684 C CA . GLY A 1 92 ? 7.75 21.453 7.812 1 77.81 92 GLY A CA 1
ATOM 685 C C . GLY A 1 92 ? 7.543 19.969 8.07 1 77.81 92 GLY A C 1
ATOM 686 O O . GLY A 1 92 ? 7.523 19.531 9.227 1 77.81 92 GLY A O 1
ATOM 687 N N . MET A 1 93 ? 7.344 19.297 6.977 1 79.06 93 MET A N 1
ATOM 688 C CA . MET A 1 93 ? 7.184 17.844 7.098 1 79.06 93 MET A CA 1
ATOM 689 C C . MET A 1 93 ? 8.484 17.188 7.551 1 79.06 93 MET A C 1
ATOM 691 O O . MET A 1 93 ? 9.562 17.531 7.059 1 79.06 93 MET A O 1
ATOM 695 N N . VAL A 1 94 ? 8.352 16.359 8.531 1 83 94 VAL A N 1
ATOM 696 C CA . VAL A 1 94 ? 9.508 15.586 8.977 1 83 94 VAL A CA 1
ATOM 697 C C . VAL A 1 94 ? 9.93 14.609 7.883 1 83 94 VAL A C 1
ATOM 699 O O . VAL A 1 94 ? 9.094 13.883 7.328 1 83 94 VAL A O 1
ATOM 702 N N . ARG A 1 95 ? 11.172 14.727 7.551 1 87.12 95 ARG A N 1
ATOM 703 C CA . ARG A 1 95 ? 11.703 13.742 6.617 1 87.12 95 ARG A CA 1
ATOM 704 C C . ARG A 1 95 ? 11.867 12.383 7.293 1 87.12 95 ARG A C 1
ATOM 706 O O . ARG A 1 95 ? 12.727 12.211 8.156 1 87.12 95 ARG A O 1
ATOM 713 N N . ALA A 1 96 ? 10.953 11.562 6.977 1 91.94 96 ALA A N 1
ATOM 714 C CA . ALA A 1 96 ? 10.969 10.234 7.598 1 91.94 96 ALA A CA 1
ATOM 715 C C . ALA A 1 96 ? 10.633 9.148 6.578 1 91.94 96 ALA A C 1
ATOM 717 O O . ALA A 1 96 ? 9.961 9.422 5.578 1 91.94 96 ALA A O 1
ATOM 718 N N . LEU A 1 97 ? 11.211 7.98 6.793 1 94.44 97 LEU A N 1
ATOM 719 C CA . LEU A 1 97 ? 10.922 6.812 5.965 1 94.44 97 LEU A CA 1
ATOM 720 C C . LEU A 1 97 ? 10.188 5.746 6.766 1 94.44 97 LEU A C 1
ATOM 722 O O . LEU A 1 97 ? 10.484 5.523 7.938 1 94.44 97 LEU A O 1
ATOM 726 N N . SER A 1 98 ? 9.305 5.141 6.07 1 97.12 98 SER A N 1
ATOM 727 C CA . SER A 1 98 ? 8.547 4.078 6.723 1 97.12 98 SER A CA 1
ATOM 728 C C . SER A 1 98 ? 9.461 2.967 7.219 1 97.12 98 SER A C 1
ATOM 730 O O . SER A 1 98 ? 10.383 2.551 6.508 1 97.12 98 SER A O 1
ATOM 732 N N . ARG A 1 99 ? 9.211 2.547 8.391 1 97.81 99 ARG A N 1
ATOM 733 C CA . ARG A 1 99 ? 9.875 1.369 8.938 1 97.81 99 ARG A CA 1
ATOM 734 C C . ARG A 1 99 ? 8.922 0.182 9.008 1 97.81 99 ARG A C 1
ATOM 736 O O . ARG A 1 99 ? 9.281 -0.933 8.625 1 97.81 99 ARG A O 1
ATOM 743 N N . THR A 1 100 ? 7.793 0.473 9.586 1 98.75 100 THR A N 1
ATOM 744 C CA . THR A 1 100 ? 6.746 -0.541 9.617 1 98.75 100 THR A CA 1
ATOM 745 C C . THR A 1 100 ? 5.383 0.085 9.336 1 98.75 100 THR A C 1
ATOM 747 O O . THR A 1 100 ? 5.078 1.174 9.828 1 98.75 100 THR A O 1
ATOM 750 N N . LEU A 1 101 ? 4.641 -0.497 8.539 1 98.75 101 LEU A N 1
ATOM 751 C CA . LEU A 1 101 ? 3.254 -0.151 8.242 1 98.75 101 LEU A CA 1
ATOM 752 C C . LEU A 1 101 ? 2.342 -1.361 8.414 1 98.75 101 LEU A C 1
ATOM 754 O O . LEU A 1 101 ? 2.445 -2.334 7.668 1 98.75 101 LEU A O 1
ATOM 758 N N . THR A 1 102 ? 1.499 -1.279 9.43 1 98.88 102 THR A N 1
ATOM 759 C CA . THR A 1 102 ? 0.562 -2.361 9.711 1 98.88 102 THR A CA 1
ATOM 760 C C . THR A 1 102 ? -0.867 -1.939 9.383 1 98.88 102 THR A C 1
ATOM 762 O O . THR A 1 102 ? -1.382 -0.974 9.953 1 98.88 102 THR A O 1
ATOM 765 N N . MET A 1 103 ? -1.434 -2.67 8.516 1 98.81 103 MET A N 1
ATOM 766 C CA . MET A 1 103 ? -2.811 -2.416 8.102 1 98.81 103 MET A CA 1
ATOM 767 C C . MET A 1 103 ? -3.748 -3.492 8.641 1 98.81 103 MET A C 1
ATOM 769 O O . MET A 1 103 ? -3.42 -4.68 8.609 1 98.81 103 MET A O 1
ATOM 773 N N . THR A 1 104 ? -4.828 -3.096 9.125 1 98.81 104 THR A N 1
ATOM 774 C CA . THR A 1 104 ? -5.91 -3.994 9.5 1 98.81 104 THR A CA 1
ATOM 775 C C . THR A 1 104 ? -7.18 -3.672 8.719 1 98.81 104 THR A C 1
ATOM 777 O O . THR A 1 104 ? -7.707 -2.561 8.812 1 98.81 104 THR A O 1
ATOM 780 N N . PHE A 1 105 ? -7.625 -4.621 7.988 1 98.56 105 PHE A N 1
ATOM 781 C CA . PHE A 1 105 ? -8.812 -4.473 7.156 1 98.56 105 PHE A CA 1
ATOM 782 C C . PHE A 1 105 ? -10.016 -5.129 7.812 1 98.56 105 PHE A C 1
ATOM 784 O O . PHE A 1 105 ? -10.078 -6.355 7.922 1 98.56 105 PHE A O 1
ATOM 791 N N . LEU A 1 106 ? -11 -4.316 8.188 1 98.12 106 LEU A N 1
ATOM 792 C CA . LEU A 1 106 ? -12.086 -4.809 9.031 1 98.12 106 LEU A CA 1
ATOM 793 C C . LEU A 1 106 ? -13.383 -4.906 8.242 1 98.12 106 LEU A C 1
ATOM 795 O O . LEU A 1 106 ? -14.211 -5.785 8.5 1 98.12 106 LEU A O 1
ATOM 799 N N . ARG A 1 107 ? -13.586 -3.936 7.355 1 97.25 107 ARG A N 1
ATOM 800 C CA . ARG A 1 107 ? -14.805 -3.891 6.547 1 97.25 107 ARG A CA 1
ATOM 801 C C . ARG A 1 107 ? -14.492 -3.439 5.121 1 97.25 107 ARG A C 1
ATOM 803 O O . ARG A 1 107 ? -13.688 -2.529 4.914 1 97.25 107 ARG A O 1
ATOM 810 N N . PRO A 1 108 ? -15.086 -4.133 4.16 1 96.69 108 PRO A N 1
ATOM 811 C CA . PRO A 1 108 ? -14.914 -3.637 2.791 1 96.69 108 PRO A CA 1
ATOM 812 C C . PRO A 1 108 ? -15.531 -2.256 2.584 1 96.69 108 PRO A C 1
ATOM 814 O O . PRO A 1 108 ? -16.469 -1.881 3.297 1 96.69 108 PRO A O 1
ATOM 817 N N . VAL A 1 109 ? -14.969 -1.47 1.7 1 97.62 109 VAL A N 1
ATOM 818 C CA . VAL A 1 109 ? -15.492 -0.155 1.348 1 97.62 109 VAL A CA 1
ATOM 819 C C . VAL A 1 109 ? -15.891 -0.138 -0.125 1 97.62 109 VAL A C 1
ATOM 821 O O . VAL A 1 109 ? -15.055 0.054 -1.005 1 97.62 109 VAL A O 1
ATOM 824 N N . PRO A 1 110 ? -17.141 -0.234 -0.423 1 97.31 110 PRO A N 1
ATOM 825 C CA . PRO A 1 110 ? -17.609 -0.335 -1.807 1 97.31 110 PRO A CA 1
ATOM 826 C C . PRO A 1 110 ? -17.391 0.952 -2.598 1 97.31 110 PRO A C 1
ATOM 828 O O . PRO A 1 110 ? -17.375 2.041 -2.02 1 97.31 110 PRO A O 1
ATOM 831 N N . VAL A 1 111 ? -17.281 0.748 -3.893 1 96.19 111 VAL A N 1
ATOM 832 C CA . VAL A 1 111 ? -17.188 1.881 -4.809 1 96.19 111 VAL A CA 1
ATOM 833 C C . VAL A 1 111 ? -18.344 2.842 -4.551 1 96.19 111 VAL A C 1
ATOM 835 O O . VAL A 1 111 ? -19.469 2.41 -4.277 1 96.19 111 VAL A O 1
ATOM 838 N N . GLY A 1 112 ? -18.047 4.137 -4.605 1 96.56 112 GLY A N 1
ATOM 839 C CA . GLY A 1 112 ? -19.062 5.16 -4.414 1 96.56 112 GLY A CA 1
ATOM 840 C C . GLY A 1 112 ? -19.234 5.559 -2.963 1 96.56 112 GLY A C 1
ATOM 841 O O . GLY A 1 112 ? -19.906 6.551 -2.666 1 96.56 112 GLY A O 1
ATOM 842 N N . THR A 1 113 ? -18.672 4.828 -2.027 1 97.19 113 THR A N 1
ATOM 843 C CA . THR A 1 113 ? -18.828 5.109 -0.605 1 97.19 113 THR A CA 1
ATOM 844 C C . THR A 1 113 ? -18.047 6.359 -0.217 1 97.19 113 THR A C 1
ATOM 846 O O . THR A 1 113 ? -16.859 6.488 -0.559 1 97.19 113 THR A O 1
ATOM 849 N N . LYS A 1 114 ? -18.719 7.305 0.396 1 97.62 114 LYS A N 1
ATOM 850 C CA . LYS A 1 114 ? -18.031 8.414 1.043 1 97.62 114 LYS A CA 1
ATOM 851 C C . LYS A 1 114 ? -17.484 8.008 2.41 1 97.62 114 LYS A C 1
ATOM 853 O O . LYS A 1 114 ? -18.203 7.406 3.213 1 97.62 114 LYS A O 1
ATOM 858 N N . THR A 1 115 ? -16.203 8.336 2.652 1 98.12 115 THR A N 1
ATOM 859 C CA . THR A 1 115 ? -15.539 7.902 3.879 1 98.12 115 THR A CA 1
ATOM 860 C C . THR A 1 115 ? -14.805 9.062 4.539 1 98.12 115 THR A C 1
ATOM 862 O O . THR A 1 115 ? -14.656 10.133 3.939 1 98.12 115 THR A O 1
ATOM 865 N N . ARG A 1 116 ? -14.508 8.82 5.789 1 98.25 116 ARG A N 1
ATOM 866 C CA . ARG A 1 116 ? -13.625 9.703 6.555 1 98.25 116 ARG A CA 1
ATOM 867 C C . ARG A 1 116 ? -12.281 9.031 6.816 1 98.25 116 ARG A C 1
ATOM 869 O O . ARG A 1 116 ? -12.219 7.828 7.062 1 98.25 116 ARG A O 1
ATOM 876 N N . ILE A 1 117 ? -11.266 9.82 6.758 1 98.62 117 ILE A N 1
ATOM 877 C CA . ILE A 1 117 ? -9.945 9.359 7.156 1 98.62 117 ILE A CA 1
ATOM 878 C C . ILE A 1 117 ? -9.438 10.195 8.328 1 98.62 117 ILE A C 1
ATOM 880 O O . ILE A 1 117 ? -9.445 11.422 8.273 1 98.62 117 ILE A O 1
ATOM 884 N N . VAL A 1 118 ? -9.047 9.516 9.336 1 98.69 118 VAL A N 1
ATOM 885 C CA . VAL A 1 118 ? -8.469 10.203 10.484 1 98.69 118 VAL A CA 1
ATOM 886 C C . VAL A 1 118 ? -7.047 9.703 10.719 1 98.69 118 VAL A C 1
ATOM 888 O O . VAL A 1 118 ? -6.805 8.492 10.781 1 98.69 118 VAL A O 1
ATOM 891 N N . VAL A 1 119 ? -6.125 10.641 10.805 1 98.56 119 VAL A N 1
ATOM 892 C CA . VAL A 1 119 ? -4.738 10.297 11.117 1 98.56 119 VAL A CA 1
ATOM 893 C C . VAL A 1 119 ? -4.289 11.039 12.367 1 98.56 119 VAL A C 1
ATOM 895 O O . VAL A 1 119 ? -4.695 12.18 12.602 1 98.56 119 VAL A O 1
ATOM 898 N N . GLU A 1 120 ? -3.447 10.359 13.141 1 98.31 120 GLU A N 1
ATOM 899 C CA . GLU A 1 120 ? -3.025 10.883 14.438 1 98.31 120 GLU A CA 1
ATOM 900 C C . GLU A 1 120 ? -1.533 10.648 14.664 1 98.31 120 GLU A C 1
ATOM 902 O O . GLU A 1 120 ? -1.008 9.578 14.344 1 98.31 120 GLU A O 1
ATOM 907 N N . LEU A 1 121 ? -0.948 11.648 15.195 1 97.12 121 LEU A N 1
ATOM 908 C CA . LEU A 1 121 ? 0.416 11.516 15.695 1 97.12 121 LEU A CA 1
ATOM 909 C C . LEU A 1 121 ? 0.418 11.031 17.141 1 97.12 121 LEU A C 1
ATOM 911 O O . LEU A 1 121 ? 0.033 11.773 18.047 1 97.12 121 LEU A O 1
ATOM 915 N N . VAL A 1 122 ? 0.854 9.836 17.344 1 97.56 122 VAL A N 1
ATOM 916 C CA . VAL A 1 122 ? 0.84 9.234 18.688 1 97.56 122 VAL A CA 1
ATOM 917 C C . VAL A 1 122 ? 2.088 9.656 19.453 1 97.56 122 VAL A C 1
ATOM 919 O O . VAL A 1 122 ? 2.01 9.984 20.641 1 97.56 122 VAL A O 1
ATOM 922 N N . ALA A 1 123 ? 3.189 9.641 18.75 1 96.06 123 ALA A N 1
ATOM 923 C CA . ALA A 1 123 ? 4.461 10.023 19.359 1 96.06 123 ALA A CA 1
ATOM 924 C C . ALA A 1 123 ? 5.461 10.469 18.297 1 96.06 123 ALA A C 1
ATOM 926 O O . ALA A 1 123 ? 5.473 9.945 17.188 1 96.06 123 ALA A O 1
ATOM 927 N N . MET A 1 124 ? 6.211 11.422 18.609 1 92.75 124 MET A N 1
ATOM 928 C CA . MET A 1 124 ? 7.273 11.922 17.75 1 92.75 124 MET A CA 1
ATOM 929 C C . MET A 1 124 ? 8.547 12.195 18.547 1 92.75 124 MET A C 1
ATOM 931 O O . MET A 1 124 ? 8.523 12.969 19.5 1 92.75 124 MET A O 1
ATOM 935 N N . GLY A 1 125 ? 9.562 11.492 18.203 1 89.88 125 GLY A N 1
ATOM 936 C CA . GLY A 1 125 ? 10.875 11.742 18.797 1 89.88 125 GLY A CA 1
ATOM 937 C C . GLY A 1 125 ? 11.906 12.18 17.781 1 89.88 125 GLY A C 1
ATOM 938 O O . GLY A 1 125 ? 11.562 12.578 16.672 1 89.88 125 GLY A O 1
ATOM 939 N N . ARG A 1 126 ? 13.18 12.164 18.234 1 89.69 126 ARG A N 1
ATOM 940 C CA . ARG A 1 126 ? 14.266 12.602 17.359 1 89.69 126 ARG A CA 1
ATOM 941 C C . ARG A 1 126 ? 14.523 11.586 16.266 1 89.69 126 ARG A C 1
ATOM 943 O O . ARG A 1 126 ? 14.961 11.945 15.164 1 89.69 126 ARG A O 1
ATOM 950 N N . LYS A 1 127 ? 14.164 10.352 16.547 1 93.56 127 LYS A N 1
ATOM 951 C CA . LYS A 1 127 ? 14.578 9.305 15.625 1 93.56 127 LYS A CA 1
ATOM 952 C C . LYS A 1 127 ? 13.375 8.594 15.016 1 93.56 127 LYS A C 1
ATOM 954 O O . LYS A 1 127 ? 13.477 8 13.938 1 93.56 127 LYS A O 1
ATOM 959 N N . PHE A 1 128 ? 12.281 8.648 15.734 1 95.19 128 PHE A N 1
ATOM 960 C CA . PHE A 1 128 ? 11.148 7.855 15.281 1 95.19 128 PHE A CA 1
ATOM 961 C C . PHE A 1 128 ? 9.852 8.648 15.383 1 95.19 128 PHE A C 1
ATOM 963 O O . PHE A 1 128 ? 9.711 9.5 16.266 1 95.19 128 PHE A O 1
ATOM 970 N N . VAL A 1 129 ? 9 8.367 14.477 1 96.31 129 VAL A N 1
ATOM 971 C CA . VAL A 1 129 ? 7.637 8.875 14.516 1 96.31 129 VAL A CA 1
ATOM 972 C C . VAL A 1 129 ? 6.645 7.715 14.539 1 96.31 129 VAL A C 1
ATOM 974 O O . VAL A 1 129 ? 6.785 6.758 13.766 1 96.31 129 VAL A O 1
ATOM 977 N N . HIS A 1 130 ? 5.727 7.734 15.461 1 98.06 130 HIS A N 1
ATOM 978 C CA . HIS A 1 130 ? 4.66 6.746 15.578 1 98.06 130 HIS A CA 1
ATOM 979 C C . HIS A 1 130 ? 3.297 7.363 15.289 1 98.06 130 HIS A C 1
ATOM 981 O O . HIS A 1 130 ? 2.867 8.289 15.984 1 98.06 130 HIS A O 1
ATOM 987 N N . CYS A 1 131 ? 2.646 6.867 14.273 1 98.31 131 CYS A N 1
ATOM 988 C CA . CYS A 1 131 ? 1.354 7.391 13.844 1 98.31 131 CYS A CA 1
ATOM 989 C C . CYS A 1 131 ? 0.32 6.277 13.742 1 98.31 131 CYS A C 1
ATOM 991 O O . CYS A 1 131 ? 0.675 5.105 13.625 1 98.31 131 CYS A O 1
ATOM 993 N N . LYS A 1 132 ? -0.911 6.684 13.773 1 98.75 132 LYS A N 1
ATOM 994 C CA . LYS A 1 132 ? -2.039 5.805 13.484 1 98.75 132 LYS A CA 1
ATOM 995 C C . LYS A 1 132 ? -2.996 6.453 12.484 1 98.75 132 LYS A C 1
ATOM 997 O O . LYS A 1 132 ? -3.006 7.676 12.328 1 98.75 132 LYS A O 1
ATOM 1002 N N . GLY A 1 133 ? -3.732 5.703 11.828 1 98.75 133 GLY A N 1
ATOM 1003 C CA . GLY A 1 133 ? -4.738 6.168 10.891 1 98.75 133 GLY A CA 1
ATOM 1004 C C . GLY A 1 133 ? -5.895 5.199 10.727 1 98.75 133 GLY A C 1
ATOM 1005 O O . GLY A 1 133 ? -5.77 4.016 11.039 1 98.75 133 GLY A O 1
ATOM 1006 N N . SER A 1 134 ? -6.984 5.738 10.289 1 98.81 134 SER A N 1
ATOM 1007 C CA . SER A 1 134 ? -8.156 4.91 10.031 1 98.81 134 SER A CA 1
ATOM 1008 C C . SER A 1 134 ? -8.992 5.477 8.891 1 98.81 134 SER A C 1
ATOM 1010 O O . SER A 1 134 ? -9.078 6.695 8.719 1 98.81 134 SER A O 1
ATOM 1012 N N . ILE A 1 135 ? -9.516 4.602 8.148 1 98.75 135 ILE A N 1
ATOM 1013 C CA . ILE A 1 135 ? -10.602 4.906 7.223 1 98.75 135 ILE A CA 1
ATOM 1014 C C . ILE A 1 135 ? -11.938 4.469 7.828 1 98.75 135 ILE A C 1
ATOM 1016 O O . ILE A 1 135 ? -12.094 3.312 8.227 1 98.75 135 ILE A O 1
ATOM 1020 N N . LEU A 1 136 ? -12.828 5.395 7.922 1 98.69 136 LEU A N 1
ATOM 1021 C CA . LEU A 1 136 ? -14.109 5.148 8.562 1 98.69 136 LEU A CA 1
ATOM 1022 C C . LEU A 1 136 ? -15.266 5.477 7.621 1 98.69 136 LEU A C 1
ATOM 1024 O O . LEU A 1 136 ? -15.141 6.359 6.77 1 98.69 136 LEU A O 1
ATOM 1028 N N . THR A 1 137 ? -16.359 4.773 7.875 1 97.81 137 THR A N 1
ATOM 1029 C CA . THR A 1 137 ? -17.594 5.266 7.285 1 97.81 137 THR A CA 1
ATOM 1030 C C . THR A 1 137 ? -18 6.602 7.902 1 97.81 137 THR A C 1
ATOM 1032 O O . THR A 1 137 ? -17.469 7 8.938 1 97.81 137 THR A O 1
ATOM 1035 N N . MET A 1 138 ? -18.922 7.262 7.227 1 97 138 MET A N 1
ATOM 1036 C CA . MET A 1 138 ? -19.344 8.57 7.715 1 97 138 MET A CA 1
ATOM 1037 C C . MET A 1 138 ? -20.031 8.453 9.07 1 97 138 MET A C 1
ATOM 1039 O O . MET A 1 138 ? -20.031 9.398 9.859 1 97 138 MET A O 1
ATOM 1043 N N . ASP A 1 139 ? -20.547 7.273 9.328 1 96.12 139 ASP A N 1
ATOM 1044 C CA . ASP A 1 139 ? -21.25 7.07 10.594 1 96.12 139 ASP A CA 1
ATOM 1045 C C . ASP A 1 139 ? -20.281 6.582 11.672 1 96.12 139 ASP A C 1
ATOM 1047 O O . ASP A 1 139 ? -20.703 6.27 12.789 1 96.12 139 ASP A O 1
ATOM 1051 N N . GLY A 1 140 ? -19.047 6.438 11.367 1 96.94 140 GLY A N 1
ATOM 1052 C CA . GLY A 1 140 ? -18.031 6.27 12.391 1 96.94 140 GLY A CA 1
ATOM 1053 C C . GLY A 1 140 ? -17.547 4.836 12.523 1 96.94 140 GLY A C 1
ATOM 1054 O O . GLY A 1 140 ? -16.766 4.52 13.422 1 96.94 140 GLY A O 1
ATOM 1055 N N . LYS A 1 141 ? -17.922 3.953 11.617 1 97.88 141 LYS A N 1
ATOM 1056 C CA . LYS A 1 141 ? -17.422 2.58 11.648 1 97.88 141 LYS A CA 1
ATOM 1057 C C . LYS A 1 141 ? -16.047 2.473 11 1 97.88 141 LYS A C 1
ATOM 1059 O O . LYS A 1 141 ? -15.859 2.908 9.867 1 97.88 141 LYS A O 1
ATOM 1064 N N . ILE A 1 142 ? -15.141 1.863 11.758 1 98.62 142 ILE A N 1
ATOM 1065 C CA . ILE A 1 142 ? -13.797 1.717 11.227 1 98.62 142 ILE A CA 1
ATOM 1066 C C . ILE A 1 142 ? -13.773 0.624 10.156 1 98.62 142 ILE A C 1
ATOM 1068 O O . ILE A 1 142 ? -14.234 -0.495 10.398 1 98.62 142 ILE A O 1
ATOM 1072 N N . CYS A 1 143 ? -13.336 0.927 8.992 1 98.75 143 CYS A N 1
ATOM 1073 C CA . CYS A 1 143 ? -13.195 -0.034 7.898 1 98.75 143 CYS A CA 1
ATOM 1074 C C . CYS A 1 143 ? -11.758 -0.517 7.777 1 98.75 143 CYS A C 1
ATOM 1076 O O . CYS A 1 143 ? -11.508 -1.704 7.555 1 98.75 143 CYS A O 1
ATOM 1078 N N . VAL A 1 144 ? -10.844 0.338 7.887 1 98.81 144 VAL A N 1
ATOM 1079 C CA . VAL A 1 144 ? -9.422 0.029 7.812 1 98.81 144 VAL A CA 1
ATOM 1080 C C . VAL A 1 144 ? -8.672 0.789 8.906 1 98.81 144 VAL A C 1
ATOM 1082 O O . VAL A 1 144 ? -8.945 1.967 9.148 1 98.81 144 VAL A O 1
ATOM 1085 N N . GLY A 1 145 ? -7.781 0.152 9.57 1 98.75 145 GLY A N 1
ATOM 1086 C CA . GLY A 1 145 ? -6.879 0.778 10.523 1 98.75 145 GLY A CA 1
ATOM 1087 C C . GLY A 1 145 ? -5.418 0.621 10.148 1 98.75 145 GLY A C 1
ATOM 1088 O O . GLY A 1 145 ? -5.055 -0.288 9.398 1 98.75 145 GLY A O 1
ATOM 1089 N N . CYS A 1 146 ? -4.621 1.508 10.719 1 98.56 146 CYS A N 1
ATOM 1090 C CA . CYS A 1 146 ? -3.199 1.432 10.391 1 98.56 146 CYS A CA 1
ATOM 1091 C C . CYS A 1 146 ? -2.346 1.898 11.562 1 98.56 146 CYS A C 1
ATOM 1093 O O . CYS A 1 146 ? -2.754 2.775 12.328 1 98.56 146 CYS A O 1
ATOM 1095 N N . VAL A 1 147 ? -1.261 1.262 11.758 1 98.81 147 VAL A N 1
ATOM 1096 C CA . VAL A 1 147 ? -0.152 1.728 12.586 1 98.81 147 VAL A CA 1
ATOM 1097 C C . VAL A 1 147 ? 1.09 1.924 11.719 1 98.81 147 VAL A C 1
ATOM 1099 O O . VAL A 1 147 ? 1.462 1.039 10.945 1 98.81 147 VAL A O 1
ATOM 1102 N N . HIS A 1 148 ? 1.622 3.057 11.789 1 98.81 148 HIS A N 1
ATOM 1103 C CA . HIS A 1 148 ? 2.727 3.449 10.922 1 98.81 148 HIS A CA 1
ATOM 1104 C C . HIS A 1 148 ? 3.908 3.971 11.734 1 98.81 148 HIS A C 1
ATOM 1106 O O . HIS A 1 148 ? 3.811 5.016 12.383 1 98.81 148 HIS A O 1
ATOM 1112 N N . ASP A 1 149 ? 4.996 3.238 11.68 1 98.56 149 ASP A N 1
ATOM 1113 C CA . ASP A 1 149 ? 6.25 3.637 12.32 1 98.56 149 ASP A CA 1
ATOM 1114 C C . ASP A 1 149 ? 7.258 4.129 11.281 1 98.56 149 ASP A C 1
ATOM 1116 O O . ASP A 1 149 ? 7.508 3.455 10.281 1 98.56 149 ASP A O 1
ATOM 1120 N N . LYS A 1 150 ? 7.84 5.227 11.578 1 97.25 150 LYS A N 1
ATOM 1121 C CA . LYS A 1 150 ? 8.766 5.832 10.617 1 97.25 150 LYS A CA 1
ATOM 1122 C C . LYS A 1 150 ? 10.078 6.219 11.289 1 97.25 150 LYS A C 1
ATOM 1124 O O . LYS A 1 150 ? 10.094 6.578 12.469 1 97.25 150 LYS A O 1
ATOM 1129 N N . ALA A 1 151 ? 11.156 6.148 10.531 1 95.94 151 ALA A N 1
ATOM 1130 C CA . ALA A 1 151 ? 12.469 6.605 10.977 1 95.94 151 ALA A CA 1
ATOM 1131 C C . ALA A 1 151 ? 12.781 7.996 10.422 1 95.94 151 ALA A C 1
ATOM 1133 O O . ALA A 1 151 ? 12.711 8.219 9.211 1 95.94 151 ALA A O 1
ATOM 1134 N N . VAL A 1 152 ? 13.125 8.859 11.297 1 93.19 152 VAL A N 1
ATOM 1135 C CA . VAL A 1 152 ? 13.484 10.211 10.891 1 93.19 152 VAL A CA 1
ATOM 1136 C C . VAL A 1 152 ? 14.859 10.211 10.234 1 93.19 152 VAL A C 1
ATOM 1138 O O . VAL A 1 152 ? 15.805 9.617 10.75 1 93.19 152 VAL A O 1
ATOM 1141 N N . ILE A 1 153 ? 14.922 10.75 8.984 1 88 153 ILE A N 1
ATOM 1142 C CA . ILE A 1 153 ? 16.188 10.797 8.25 1 88 153 ILE A CA 1
ATOM 1143 C C . ILE A 1 153 ? 16.828 12.164 8.422 1 88 153 ILE A C 1
ATOM 1145 O O . ILE A 1 153 ? 16.156 13.195 8.344 1 88 153 ILE A O 1
ATOM 1149 N N . GLN A 1 154 ? 17.922 12.25 9.141 1 71.44 154 GLN A N 1
ATOM 1150 C CA . GLN A 1 154 ? 18.656 13.5 9.32 1 71.44 154 GLN A CA 1
ATOM 1151 C C . GLN A 1 154 ? 19.531 13.805 8.102 1 71.44 154 GLN A C 1
ATOM 1153 O O . GLN A 1 154 ? 19.969 12.891 7.402 1 71.44 154 GLN A O 1
ATOM 1158 N N . ALA A 1 155 ? 19.484 15.062 7.551 1 57.5 155 ALA A N 1
ATOM 1159 C CA . ALA A 1 155 ? 20.281 15.578 6.438 1 57.5 155 ALA A CA 1
ATOM 1160 C C . ALA A 1 155 ? 21.641 14.898 6.379 1 57.5 155 ALA A C 1
ATOM 1162 O O . ALA A 1 155 ? 22.172 14.656 5.293 1 57.5 155 ALA A O 1
ATOM 1163 N N . ALA A 1 156 ? 22.344 14.648 7.418 1 51.84 156 ALA A N 1
ATOM 1164 C CA . ALA A 1 156 ? 23.703 14.141 7.316 1 51.84 156 ALA A CA 1
ATOM 1165 C C . ALA A 1 156 ? 23.719 12.688 6.848 1 51.84 156 ALA A C 1
ATOM 1167 O O . ALA A 1 156 ? 24.766 12.172 6.434 1 51.84 156 ALA A O 1
ATOM 1168 N N . ASN A 1 157 ? 22.672 11.961 7.035 1 44.34 157 ASN A N 1
ATOM 1169 C CA . ASN A 1 157 ? 22.672 10.516 6.824 1 44.34 157 ASN A CA 1
ATOM 1170 C C . ASN A 1 157 ? 22.266 10.156 5.398 1 44.34 157 ASN A C 1
ATOM 1172 O O . ASN A 1 157 ? 22.031 8.984 5.094 1 44.34 157 ASN A O 1
ATOM 1176 N N . LEU A 1 158 ? 21.719 10.906 4.645 1 37.78 158 LEU A N 1
ATOM 1177 C CA . LEU A 1 158 ? 21.5 10.508 3.256 1 37.78 158 LEU A CA 1
ATOM 1178 C C . LEU A 1 158 ? 22.828 10.461 2.496 1 37.78 158 LEU A C 1
ATOM 1180 O O . LEU A 1 158 ? 23.688 11.328 2.676 1 37.78 158 LEU A O 1
ATOM 1184 N N . MET B 1 1 ? -5.242 -39.719 -10.852 1 39.56 1 MET B N 1
ATOM 1185 C CA . MET B 1 1 ? -3.912 -39.562 -11.438 1 39.56 1 MET B CA 1
ATOM 1186 C C . MET B 1 1 ? -3.209 -38.312 -10.867 1 39.56 1 MET B C 1
ATOM 1188 O O . MET B 1 1 ? -3.764 -37.219 -10.891 1 39.56 1 MET B O 1
ATOM 1192 N N . GLU B 1 2 ? -2.338 -38.469 -9.93 1 44.94 2 GLU B N 1
ATOM 1193 C CA . GLU B 1 2 ? -1.564 -37.469 -9.195 1 44.94 2 GLU B CA 1
ATOM 1194 C C . GLU B 1 2 ? -0.911 -36.469 -10.141 1 44.94 2 GLU B C 1
ATOM 1196 O O . GLU B 1 2 ? -0.087 -36.844 -10.977 1 44.94 2 GLU B O 1
ATOM 1201 N N . SER B 1 3 ? -1.632 -35.531 -10.57 1 54.34 3 SER B N 1
ATOM 1202 C CA . SER B 1 3 ? -0.949 -34.594 -11.453 1 54.34 3 SER B CA 1
ATOM 1203 C C . SER B 1 3 ? 0.48 -34.344 -10.984 1 54.34 3 SER B C 1
ATOM 1205 O O . SER B 1 3 ? 0.729 -34.188 -9.789 1 54.34 3 SER B O 1
ATOM 1207 N N . SER B 1 4 ? 1.462 -34.656 -11.727 1 61.81 4 SER B N 1
ATOM 1208 C CA . SER B 1 4 ? 2.875 -34.531 -11.383 1 61.81 4 SER B CA 1
ATOM 1209 C C . SER B 1 4 ? 3.193 -33.094 -10.914 1 61.81 4 SER B C 1
ATOM 1211 O O . SER B 1 4 ? 2.463 -32.156 -11.219 1 61.81 4 SER B O 1
ATOM 1213 N N . SER B 1 5 ? 3.957 -33 -9.82 1 68.5 5 SER B N 1
ATOM 1214 C CA . SER B 1 5 ? 4.48 -31.75 -9.312 1 68.5 5 SER B CA 1
ATOM 1215 C C . SER B 1 5 ? 4.77 -30.766 -10.445 1 68.5 5 SER B C 1
ATOM 1217 O O . SER B 1 5 ? 4.52 -29.562 -10.312 1 68.5 5 SER B O 1
ATOM 1219 N N . THR B 1 6 ? 5.059 -31.359 -11.602 1 74.19 6 THR B N 1
ATOM 1220 C CA . THR B 1 6 ? 5.402 -30.531 -12.75 1 74.19 6 THR B CA 1
ATOM 1221 C C . THR B 1 6 ? 4.145 -29.938 -13.375 1 74.19 6 THR B C 1
ATOM 1223 O O . THR B 1 6 ? 4.137 -28.766 -13.773 1 74.19 6 THR B O 1
ATOM 1226 N N . ASP B 1 7 ? 3.123 -30.766 -13.414 1 79.12 7 ASP B N 1
ATOM 1227 C CA . ASP B 1 7 ? 1.877 -30.297 -14.016 1 79.12 7 ASP B CA 1
ATOM 1228 C C . ASP B 1 7 ? 1.25 -29.188 -13.195 1 79.12 7 ASP B C 1
ATOM 1230 O O . ASP B 1 7 ? 0.777 -28.188 -13.75 1 79.12 7 ASP B O 1
ATOM 1234 N N . VAL B 1 8 ? 1.43 -29.391 -11.969 1 79.62 8 VAL B N 1
ATOM 1235 C CA . VAL B 1 8 ? 0.863 -28.406 -11.062 1 79.62 8 VAL B CA 1
ATOM 1236 C C . VAL B 1 8 ? 1.628 -27.094 -11.18 1 79.62 8 VAL B C 1
ATOM 1238 O O . VAL B 1 8 ? 1.024 -26.016 -11.227 1 79.62 8 VAL B O 1
ATOM 1241 N N . GLN B 1 9 ? 2.922 -27.188 -11.297 1 86.44 9 GLN B N 1
ATOM 1242 C CA . GLN B 1 9 ? 3.766 -26 -11.422 1 86.44 9 GLN B CA 1
ATOM 1243 C C . GLN B 1 9 ? 3.52 -25.281 -12.75 1 86.44 9 GLN B C 1
ATOM 1245 O O . GLN B 1 9 ? 3.496 -24.062 -12.805 1 86.44 9 GLN B O 1
ATOM 1250 N N . GLU B 1 10 ? 3.322 -26.078 -13.727 1 89.81 10 GLU B N 1
ATOM 1251 C CA . GLU B 1 10 ? 3.061 -25.5 -15.039 1 89.81 10 GLU B CA 1
ATOM 1252 C C . GLU B 1 10 ? 1.721 -24.766 -15.062 1 89.81 10 GLU B C 1
ATOM 1254 O O . GLU B 1 10 ? 1.603 -23.688 -15.664 1 89.81 10 GLU B O 1
ATOM 1259 N N . LYS B 1 11 ? 0.829 -25.422 -14.531 1 91.12 11 LYS B N 1
ATOM 1260 C CA . LYS B 1 11 ? -0.482 -24.781 -14.469 1 91.12 11 LYS B CA 1
ATOM 1261 C C . LYS B 1 11 ? -0.422 -23.484 -13.664 1 91.12 11 LYS B C 1
ATOM 1263 O O . LYS B 1 11 ? -0.99 -22.469 -14.07 1 91.12 11 LYS B O 1
ATOM 1268 N N . ALA B 1 12 ? 0.188 -23.562 -12.5 1 92.38 12 ALA B N 1
ATOM 1269 C CA . ALA B 1 12 ? 0.339 -22.391 -11.656 1 92.38 12 ALA B CA 1
ATOM 1270 C C . ALA B 1 12 ? 1.045 -21.266 -12.414 1 92.38 12 ALA B C 1
ATOM 1272 O O . ALA B 1 12 ? 0.648 -20.094 -12.32 1 92.38 12 ALA B O 1
ATOM 1273 N N . TRP B 1 13 ? 2.125 -21.594 -13.125 1 94.88 13 TRP B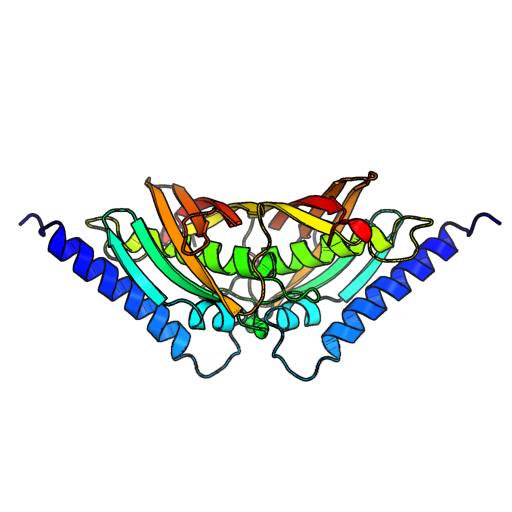 N 1
ATOM 1274 C CA . TRP B 1 13 ? 2.818 -20.594 -13.945 1 94.88 13 TRP B CA 1
ATOM 1275 C C . TRP B 1 13 ? 1.858 -19.938 -14.93 1 94.88 13 TRP B C 1
ATOM 1277 O O . TRP B 1 13 ? 1.806 -18.719 -15.031 1 94.88 13 TRP B O 1
ATOM 1287 N N . SER B 1 14 ? 1.155 -20.797 -15.609 1 94.38 14 SER B N 1
ATOM 1288 C CA . SER B 1 14 ? 0.237 -20.297 -16.641 1 94.38 14 SER B CA 1
ATOM 1289 C C . SER B 1 14 ? -0.827 -19.391 -16.031 1 94.38 14 SER B C 1
ATOM 1291 O O . SER B 1 14 ? -1.146 -18.344 -16.594 1 94.38 14 SER B O 1
ATOM 1293 N N . ASP B 1 15 ? -1.369 -19.781 -14.922 1 93.94 15 ASP B N 1
ATOM 1294 C CA . ASP B 1 15 ? -2.424 -19 -14.273 1 93.94 15 ASP B CA 1
ATOM 1295 C C . ASP B 1 15 ? -1.896 -17.656 -13.781 1 93.94 15 ASP B C 1
ATOM 1297 O O . ASP B 1 15 ? -2.541 -16.625 -13.977 1 93.94 15 ASP B O 1
ATOM 1301 N N . ILE B 1 16 ? -0.741 -17.625 -13.148 1 95 16 ILE B N 1
ATOM 1302 C CA . ILE B 1 16 ? -0.142 -16.391 -12.664 1 95 16 ILE B CA 1
ATOM 1303 C C . ILE B 1 16 ? 0.207 -15.477 -13.836 1 95 16 ILE B C 1
ATOM 1305 O O . ILE B 1 16 ? -0.086 -14.281 -13.812 1 95 16 ILE B O 1
ATOM 1309 N N . GLN B 1 17 ? 0.778 -16.094 -14.844 1 95.31 17 GLN B N 1
ATOM 1310 C CA . GLN B 1 17 ? 1.133 -15.32 -16.031 1 95.31 17 GLN B CA 1
ATOM 1311 C C . GLN B 1 17 ? -0.108 -14.719 -16.688 1 95.31 17 GLN B C 1
ATOM 1313 O O . GLN B 1 17 ? -0.081 -13.578 -17.141 1 95.31 17 GLN B O 1
ATOM 1318 N N . ALA B 1 18 ? -1.139 -15.523 -16.75 1 92.94 18 ALA B N 1
ATOM 1319 C CA . ALA B 1 18 ? -2.387 -15.031 -17.328 1 92.94 18 ALA B CA 1
ATOM 1320 C C . ALA B 1 18 ? -2.904 -13.812 -16.562 1 92.94 18 ALA B C 1
ATOM 1322 O O . ALA B 1 18 ? -3.408 -12.859 -17.172 1 92.94 18 ALA B O 1
ATOM 1323 N N . PHE B 1 19 ? -2.826 -13.867 -15.273 1 90.75 19 PHE B N 1
ATOM 1324 C CA . PHE B 1 19 ? -3.236 -12.727 -14.461 1 90.75 19 PHE B CA 1
ATOM 1325 C C . PHE B 1 19 ? -2.412 -11.492 -14.805 1 90.75 19 PHE B C 1
ATOM 1327 O O . PHE B 1 19 ? -2.965 -10.414 -15.031 1 90.75 19 PHE B O 1
ATOM 1334 N N . LEU B 1 20 ? -1.107 -11.594 -14.859 1 91.75 20 LEU B N 1
ATOM 1335 C CA . LEU B 1 20 ? -0.206 -10.484 -15.156 1 91.75 20 LEU B CA 1
ATOM 1336 C C . LEU B 1 20 ? -0.455 -9.938 -16.547 1 91.75 20 LEU B C 1
ATOM 1338 O O . LEU B 1 20 ? -0.455 -8.719 -16.766 1 91.75 20 LEU B O 1
ATOM 1342 N N . ASP B 1 21 ? -0.694 -10.836 -17.469 1 90.81 21 ASP B N 1
ATOM 1343 C CA . ASP B 1 21 ? -0.957 -10.438 -18.844 1 90.81 21 ASP B CA 1
ATOM 1344 C C . ASP B 1 21 ? -2.252 -9.633 -18.953 1 90.81 21 ASP B C 1
ATOM 1346 O O . ASP B 1 21 ? -2.328 -8.656 -19.703 1 90.81 21 ASP B O 1
ATOM 1350 N N . LYS B 1 22 ? -3.227 -10.078 -18.281 1 85.94 22 LYS B N 1
ATOM 1351 C CA . LYS B 1 22 ? -4.5 -9.367 -18.266 1 85.94 22 LYS B CA 1
ATOM 1352 C C . LYS B 1 22 ? -4.328 -7.945 -17.734 1 85.94 22 LYS B C 1
ATOM 1354 O O . LYS B 1 22 ? -4.91 -7 -18.266 1 85.94 22 LYS B O 1
ATOM 1359 N N . ALA B 1 23 ? -3.59 -7.879 -16.656 1 79.25 23 ALA B N 1
ATOM 1360 C CA . ALA B 1 23 ? -3.297 -6.559 -16.094 1 79.25 23 ALA B CA 1
ATOM 1361 C C . ALA B 1 23 ? -2.566 -5.684 -17.109 1 79.25 23 ALA B C 1
ATOM 1363 O O . ALA B 1 23 ? -2.889 -4.504 -17.266 1 79.25 23 ALA B O 1
ATOM 1364 N N . ALA B 1 24 ? -1.647 -6.227 -17.766 1 78.56 24 ALA B N 1
ATOM 1365 C CA . ALA B 1 24 ? -0.833 -5.516 -18.75 1 78.56 24 ALA B CA 1
ATOM 1366 C C .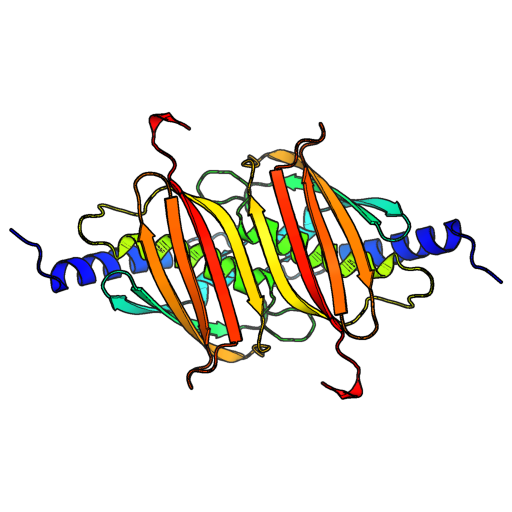 ALA B 1 24 ? -1.675 -5.082 -19.953 1 78.56 24 ALA B C 1
ATOM 1368 O O . ALA B 1 24 ? -1.367 -4.082 -20.594 1 78.56 24 ALA B O 1
ATOM 1369 N N . ALA B 1 25 ? -2.686 -5.797 -20.203 1 78.88 25 ALA B N 1
ATOM 1370 C CA . ALA B 1 25 ? -3.486 -5.566 -21.406 1 78.88 25 ALA B CA 1
ATOM 1371 C C . ALA B 1 25 ? -4.527 -4.477 -21.172 1 78.88 25 ALA B C 1
ATOM 1373 O O . ALA B 1 25 ? -5.105 -3.945 -22.109 1 78.88 25 ALA B O 1
ATOM 1374 N N . LYS B 1 26 ? -4.738 -4.297 -19.922 1 75.38 26 LYS B N 1
ATOM 1375 C CA . LYS B 1 26 ? -5.746 -3.275 -19.641 1 75.38 26 LYS B CA 1
ATOM 1376 C C . LYS B 1 26 ? -5.305 -1.91 -20.156 1 75.38 26 LYS B C 1
ATOM 1378 O O . LYS B 1 26 ? -4.18 -1.477 -19.906 1 75.38 26 LYS B O 1
ATOM 1383 N N . GLU B 1 27 ? -5.98 -1.467 -21.219 1 62.66 27 GLU B N 1
ATOM 1384 C CA . GLU B 1 27 ? -5.637 -0.241 -21.938 1 62.66 27 GLU B CA 1
ATOM 1385 C C . GLU B 1 27 ? -5.73 0.977 -21.016 1 62.66 27 GLU B C 1
ATOM 1387 O O . GLU B 1 27 ? -4.922 1.902 -21.125 1 62.66 27 GLU B O 1
ATOM 1392 N N . ASP B 1 28 ? -6.762 0.938 -20.266 1 58.19 28 ASP B N 1
ATOM 1393 C CA . ASP B 1 28 ? -6.965 2.176 -19.516 1 58.19 28 ASP B CA 1
ATOM 1394 C C . ASP B 1 28 ? -6.184 2.162 -18.203 1 58.19 28 ASP B C 1
ATOM 1396 O O . ASP B 1 28 ? -5.938 1.098 -17.625 1 58.19 28 ASP B O 1
ATOM 1400 N N . ASN B 1 29 ? -5.094 2.9 -18.188 1 56.41 29 ASN B N 1
ATOM 1401 C CA . ASN B 1 29 ? -4.332 3.066 -16.953 1 56.41 29 ASN B CA 1
ATOM 1402 C C . ASN B 1 29 ? -5.23 3.477 -15.797 1 56.41 29 ASN B C 1
ATOM 1404 O O . ASN B 1 29 ? -4.781 4.137 -14.859 1 56.41 29 ASN B O 1
ATOM 1408 N N . ARG B 1 30 ? -6.477 3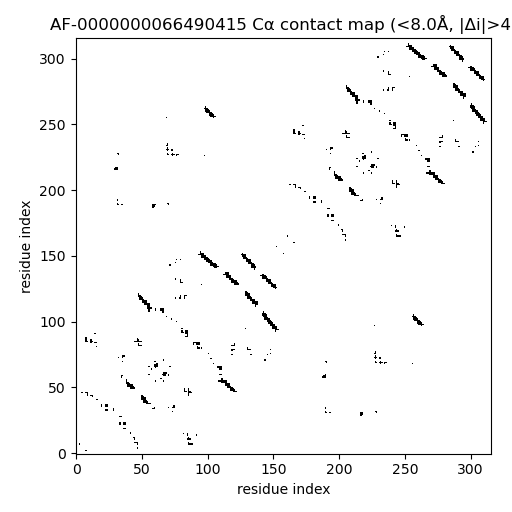.109 -16.031 1 58.19 30 ARG B N 1
ATOM 1409 C CA . ARG B 1 30 ? -7.363 3.551 -14.953 1 58.19 30 ARG B CA 1
ATOM 1410 C C . ARG B 1 30 ? -7.148 2.725 -13.688 1 58.19 30 ARG B C 1
ATOM 1412 O O . ARG B 1 30 ? -7.59 3.113 -12.602 1 58.19 30 ARG B O 1
ATOM 1419 N N . GLY B 1 31 ? -6.426 1.575 -13.891 1 65 31 GLY B N 1
ATOM 1420 C CA . GLY B 1 31 ? -6.164 0.828 -12.672 1 65 31 GLY B CA 1
ATOM 1421 C C . GLY B 1 31 ? -5.02 1.396 -11.859 1 65 31 GLY B C 1
ATOM 1422 O O . GLY B 1 31 ? -3.9 1.526 -12.359 1 65 31 GLY B O 1
ATOM 1423 N N . TRP B 1 32 ? -5.395 1.82 -10.633 1 72.94 32 TRP B N 1
ATOM 1424 C CA . TRP B 1 32 ? -4.461 2.5 -9.734 1 72.94 32 TRP B CA 1
ATOM 1425 C C . TRP B 1 32 ? -3.215 1.654 -9.5 1 72.94 32 TRP B C 1
ATOM 1427 O O . TRP B 1 32 ? -2.137 2.188 -9.234 1 72.94 32 TRP B O 1
ATOM 1437 N N . ASP B 1 33 ? -3.283 0.357 -9.781 1 80.25 33 ASP B N 1
ATOM 1438 C CA . ASP B 1 33 ? -2.203 -0.571 -9.461 1 80.25 33 ASP B CA 1
ATOM 1439 C C . ASP B 1 33 ? -1.469 -1.016 -10.727 1 80.25 33 ASP B C 1
ATOM 1441 O O . ASP B 1 33 ? -0.471 -1.735 -10.648 1 80.25 33 ASP B O 1
ATOM 1445 N N . LEU B 1 34 ? -1.83 -0.551 -11.789 1 82.06 34 LEU B N 1
ATOM 1446 C CA . LEU B 1 34 ? -1.37 -1.083 -13.07 1 82.06 34 LEU B CA 1
ATOM 1447 C C . LEU B 1 34 ? 0.109 -0.782 -13.281 1 82.06 34 LEU B C 1
ATOM 1449 O O . LEU B 1 34 ? 0.866 -1.649 -13.727 1 82.06 34 LEU B O 1
ATOM 1453 N N . PRO B 1 35 ? 0.543 0.389 -13.008 1 82.38 35 PRO B N 1
ATOM 1454 C CA . PRO B 1 35 ? 1.974 0.634 -13.203 1 82.38 35 PRO B CA 1
ATOM 1455 C C . PRO B 1 35 ? 2.854 -0.336 -12.414 1 82.38 35 PRO B C 1
ATOM 1457 O O . PRO B 1 35 ? 3.881 -0.791 -12.922 1 82.38 35 PRO B O 1
ATOM 1460 N N . ALA B 1 36 ? 2.475 -0.668 -11.258 1 83.81 36 ALA B N 1
ATOM 1461 C CA . ALA B 1 36 ? 3.238 -1.598 -10.422 1 83.81 36 ALA B CA 1
ATOM 1462 C C . ALA B 1 36 ? 3.213 -3.006 -11.016 1 83.81 36 ALA B C 1
ATOM 1464 O O . ALA B 1 36 ? 4.246 -3.678 -11.078 1 83.81 36 ALA B O 1
ATOM 1465 N N . LEU B 1 37 ? 2.09 -3.42 -11.484 1 87.75 37 LEU B N 1
ATOM 1466 C CA . LEU B 1 37 ? 1.943 -4.762 -12.039 1 87.75 37 LEU B CA 1
ATOM 1467 C C . LEU B 1 37 ? 2.719 -4.898 -13.344 1 87.75 37 LEU B C 1
ATOM 1469 O O . LEU B 1 37 ? 3.328 -5.938 -13.602 1 87.75 37 LEU B O 1
ATOM 1473 N N . ARG B 1 38 ? 2.713 -3.875 -14.086 1 87.56 38 ARG B N 1
ATOM 1474 C CA . ARG B 1 38 ? 3.365 -3.914 -15.391 1 87.56 38 ARG B CA 1
ATOM 1475 C C . ARG B 1 38 ? 4.883 -3.979 -15.242 1 87.56 38 ARG B C 1
ATOM 1477 O O . ARG B 1 38 ? 5.578 -4.426 -16.156 1 87.56 38 ARG B O 1
ATOM 1484 N N . ALA B 1 39 ? 5.328 -3.604 -14.164 1 87.88 39 ALA B N 1
ATOM 1485 C CA . ALA B 1 39 ? 6.766 -3.621 -13.914 1 87.88 39 ALA B CA 1
ATOM 1486 C C . ALA B 1 39 ? 7.227 -5 -13.461 1 87.88 39 ALA B C 1
ATOM 1488 O O . ALA B 1 39 ? 8.43 -5.27 -13.398 1 87.88 39 ALA B O 1
ATOM 1489 N N . THR B 1 40 ? 6.316 -5.883 -13.172 1 93.5 40 THR B N 1
ATOM 1490 C CA . THR B 1 40 ? 6.656 -7.156 -12.539 1 93.5 40 THR B CA 1
ATOM 1491 C C . THR B 1 40 ? 6.668 -8.281 -13.57 1 93.5 40 THR B C 1
ATOM 1493 O O . THR B 1 40 ? 5.812 -8.336 -14.461 1 93.5 40 THR B O 1
ATOM 1496 N N . LYS B 1 41 ? 7.707 -9.141 -13.5 1 96.38 41 LYS B N 1
ATOM 1497 C CA . LYS B 1 41 ? 7.855 -10.305 -14.375 1 96.38 41 LYS B CA 1
ATOM 1498 C C . LYS B 1 41 ? 7.949 -11.594 -13.562 1 96.38 41 LYS B C 1
ATOM 1500 O O . LYS B 1 41 ? 8.773 -11.695 -12.641 1 96.38 41 LYS B O 1
ATOM 1505 N N . LEU B 1 42 ? 7.16 -12.602 -13.953 1 97.94 42 LEU B N 1
ATOM 1506 C CA . LEU B 1 42 ? 7.207 -13.914 -13.312 1 97.94 42 LEU B CA 1
ATOM 1507 C C . LEU B 1 42 ? 8.469 -14.672 -13.727 1 97.94 42 LEU B C 1
ATOM 1509 O O . LEU B 1 42 ? 8.789 -14.75 -14.914 1 97.94 42 LEU B O 1
ATOM 1513 N N . VAL B 1 43 ? 9.164 -15.266 -12.742 1 97.81 43 VAL B N 1
ATOM 1514 C CA . VAL B 1 43 ? 10.43 -15.883 -13.125 1 97.81 43 VAL B CA 1
ATOM 1515 C C . VAL B 1 43 ? 10.484 -17.312 -12.609 1 97.81 43 VAL B C 1
ATOM 1517 O O . VAL B 1 43 ? 11.227 -18.141 -13.141 1 97.81 43 VAL B O 1
ATOM 1520 N N . LYS B 1 44 ? 9.758 -17.641 -11.562 1 97.44 44 LYS B N 1
ATOM 1521 C CA . LYS B 1 44 ? 9.781 -18.984 -11 1 97.44 44 LYS B CA 1
ATOM 1522 C C . LYS B 1 44 ? 8.484 -19.297 -10.258 1 97.44 44 LYS B C 1
ATOM 1524 O O . LYS B 1 44 ? 7.918 -18.422 -9.594 1 97.44 44 LYS B O 1
ATOM 1529 N N . VAL B 1 45 ? 8.031 -20.484 -10.422 1 96.94 45 VAL B N 1
ATOM 1530 C CA . VAL B 1 45 ? 6.91 -20.984 -9.641 1 96.94 45 VAL B CA 1
ATOM 1531 C C . VAL B 1 45 ? 7.273 -22.344 -9.031 1 96.94 45 VAL B C 1
ATOM 1533 O O . VAL B 1 45 ? 7.891 -23.188 -9.688 1 96.94 45 VAL B O 1
ATOM 1536 N N . ALA B 1 46 ? 7.039 -22.516 -7.859 1 94.69 46 ALA B N 1
ATOM 1537 C CA . ALA B 1 46 ? 7.141 -23.781 -7.121 1 94.69 46 ALA B CA 1
ATOM 1538 C C . ALA B 1 46 ? 5.945 -23.969 -6.195 1 94.69 46 ALA B C 1
ATOM 1540 O O . ALA B 1 46 ? 5.082 -23.094 -6.094 1 94.69 46 ALA B O 1
ATOM 1541 N N . SER B 1 47 ? 5.832 -25.172 -5.656 1 92.31 47 SER B N 1
ATOM 1542 C CA . SER B 1 47 ? 4.723 -25.406 -4.734 1 92.31 47 SER B CA 1
ATOM 1543 C C . SER B 1 47 ? 4.75 -24.406 -3.578 1 92.31 47 SER B C 1
ATOM 1545 O O . SER B 1 47 ? 5.715 -24.359 -2.812 1 92.31 47 SER B O 1
ATOM 1547 N N . GLY B 1 48 ? 3.773 -23.594 -3.523 1 94.81 48 GLY B N 1
ATOM 1548 C CA . GLY B 1 48 ? 3.609 -22.641 -2.434 1 94.81 48 GLY B CA 1
ATOM 1549 C C . GLY B 1 48 ? 4.527 -21.438 -2.547 1 94.81 48 GLY B C 1
ATOM 1550 O O . GLY B 1 48 ? 4.781 -20.75 -1.558 1 94.81 48 GLY B O 1
ATOM 1551 N N . MET B 1 49 ? 5.098 -21.297 -3.701 1 97.06 49 MET B N 1
ATOM 1552 C CA . MET B 1 49 ? 6.027 -20.188 -3.84 1 97.06 49 MET B CA 1
ATOM 1553 C C . MET B 1 49 ? 6.059 -19.672 -5.277 1 97.06 49 MET B C 1
ATOM 1555 O O . MET B 1 49 ? 5.832 -20.438 -6.215 1 97.06 49 MET B O 1
ATOM 1559 N N . ALA B 1 50 ? 6.309 -18.375 -5.402 1 98 50 ALA B N 1
ATOM 1560 C CA . ALA B 1 50 ? 6.551 -17.75 -6.703 1 98 50 ALA B CA 1
ATOM 1561 C C . ALA B 1 50 ? 7.582 -16.641 -6.598 1 98 50 ALA B C 1
ATOM 1563 O O . ALA B 1 50 ? 7.719 -16 -5.547 1 98 50 ALA B O 1
ATOM 1564 N N . GLU B 1 51 ? 8.289 -16.469 -7.645 1 98.5 51 GLU B N 1
ATOM 1565 C CA . GLU B 1 51 ? 9.312 -15.438 -7.715 1 98.5 51 GLU B CA 1
ATOM 1566 C C . GLU B 1 51 ? 9.109 -14.539 -8.93 1 98.5 51 GLU B C 1
ATOM 1568 O O . GLU B 1 51 ? 8.773 -15.023 -10.016 1 98.5 51 GLU B O 1
ATOM 1573 N N . PHE B 1 52 ? 9.352 -13.32 -8.695 1 98.44 52 PHE B N 1
ATOM 1574 C CA . PHE B 1 52 ? 9.211 -12.297 -9.727 1 98.44 52 PHE B CA 1
ATOM 1575 C C . PHE B 1 52 ? 10.453 -11.406 -9.773 1 98.44 52 PHE B C 1
ATOM 1577 O O . PHE B 1 52 ? 11.219 -11.359 -8.812 1 98.44 52 PHE B O 1
ATOM 1584 N N . GLU B 1 53 ? 10.648 -10.805 -10.867 1 97.88 53 GLU B N 1
ATOM 1585 C CA . GLU B 1 53 ? 11.609 -9.711 -11 1 97.88 53 GLU B CA 1
ATOM 1586 C C . GLU B 1 53 ? 10.914 -8.406 -11.367 1 97.88 53 GLU B C 1
ATOM 1588 O O . GLU B 1 53 ? 9.875 -8.414 -12.039 1 97.88 53 GLU B O 1
ATOM 1593 N N . PHE B 1 54 ? 11.461 -7.422 -10.828 1 93.5 54 PHE B N 1
ATOM 1594 C CA . PHE B 1 54 ? 10.883 -6.113 -11.109 1 93.5 54 PHE B CA 1
ATOM 1595 C C . PHE B 1 54 ? 11.945 -5.023 -11.023 1 93.5 54 PHE B C 1
ATOM 1597 O O . PHE B 1 54 ? 12.875 -5.113 -10.227 1 93.5 54 PHE B O 1
ATOM 1604 N N . THR B 1 55 ? 11.867 -4.016 -11.938 1 94.88 55 THR B N 1
ATOM 1605 C CA . THR B 1 55 ? 12.734 -2.842 -11.922 1 94.88 55 THR B CA 1
ATOM 1606 C C . THR B 1 55 ? 11.961 -1.604 -11.477 1 94.88 55 THR B C 1
ATOM 1608 O O . THR B 1 55 ? 10.875 -1.327 -11.984 1 94.88 55 THR B O 1
ATOM 1611 N N . VAL B 1 56 ? 12.523 -0.942 -10.586 1 95.56 56 VAL B N 1
ATOM 1612 C CA . VAL B 1 56 ? 11.891 0.261 -10.055 1 95.56 56 VAL B CA 1
ATOM 1613 C C . VAL B 1 56 ? 11.953 1.378 -11.094 1 95.56 56 VAL B C 1
ATOM 1615 O O . VAL B 1 56 ? 13.047 1.81 -11.484 1 95.56 56 VAL B O 1
ATOM 1618 N N . THR B 1 57 ? 10.828 1.786 -11.57 1 92.31 57 THR B N 1
ATOM 1619 C CA . THR B 1 57 ? 10.75 2.912 -12.492 1 92.31 57 THR B CA 1
ATOM 1620 C C . THR B 1 57 ? 10.453 4.207 -11.742 1 92.31 57 THR B C 1
ATOM 1622 O O . THR B 1 57 ? 10.062 4.18 -10.578 1 92.31 57 THR B O 1
ATOM 1625 N N . GLU B 1 58 ? 10.641 5.289 -12.359 1 89.88 58 GLU B N 1
ATOM 1626 C CA . GLU B 1 58 ? 10.391 6.594 -11.75 1 89.88 58 GLU B CA 1
ATOM 1627 C C . GLU B 1 58 ? 8.938 6.719 -11.297 1 89.88 58 GLU B C 1
ATOM 1629 O O . GLU B 1 58 ? 8.656 7.328 -10.258 1 89.88 58 GLU B O 1
ATOM 1634 N N . GLN B 1 59 ? 8.039 6.145 -12.023 1 87.75 59 GLN B N 1
ATOM 1635 C CA . GLN B 1 59 ? 6.613 6.246 -11.75 1 87.75 59 GLN B CA 1
ATOM 1636 C C . GLN B 1 59 ? 6.262 5.586 -10.414 1 87.75 59 GLN B C 1
ATOM 1638 O O . GLN B 1 59 ? 5.238 5.906 -9.812 1 87.75 59 GLN B O 1
ATOM 1643 N N . LEU B 1 60 ? 7.105 4.719 -9.969 1 91.44 60 LEU B N 1
ATOM 1644 C CA . LEU B 1 60 ? 6.809 3.934 -8.773 1 91.44 60 LEU B CA 1
ATOM 1645 C C . LEU B 1 60 ? 7.477 4.547 -7.547 1 91.44 60 LEU B C 1
ATOM 1647 O O . LEU B 1 60 ? 7.344 4.02 -6.438 1 91.44 60 LEU B O 1
ATOM 1651 N N . CYS B 1 61 ? 8.133 5.629 -7.754 1 91.56 61 CYS B N 1
ATOM 1652 C CA . CYS B 1 61 ? 8.984 6.176 -6.707 1 91.56 61 CYS B CA 1
ATOM 1653 C C . CYS B 1 61 ? 8.258 7.27 -5.93 1 91.56 61 CYS B C 1
ATOM 1655 O O . CYS B 1 61 ? 7.305 7.867 -6.438 1 91.56 61 CYS B O 1
ATOM 1657 N N . ASN B 1 62 ? 8.68 7.418 -4.676 1 88 62 ASN B N 1
ATOM 1658 C CA . ASN B 1 62 ? 8.312 8.609 -3.922 1 88 62 ASN B CA 1
ATOM 1659 C C . ASN B 1 62 ? 9.141 9.82 -4.348 1 88 62 ASN B C 1
ATOM 1661 O O . ASN B 1 62 ? 9.969 9.727 -5.25 1 88 62 ASN B O 1
ATOM 1665 N N . PRO B 1 63 ? 8.82 10.984 -3.703 1 84.25 63 PRO B N 1
ATOM 1666 C CA . PRO B 1 63 ? 9.508 12.203 -4.125 1 84.25 63 PRO B CA 1
ATOM 1667 C C . PRO B 1 63 ? 11.023 12.125 -3.912 1 84.25 63 PRO B C 1
ATOM 1669 O O . PRO B 1 63 ? 11.773 12.906 -4.5 1 84.25 63 PRO B O 1
ATOM 1672 N N . MET B 1 64 ? 11.523 11.195 -3.109 1 87.56 64 MET B N 1
ATOM 1673 C CA . MET B 1 64 ? 12.953 11.055 -2.826 1 87.56 64 MET B CA 1
ATOM 1674 C C . MET B 1 64 ? 13.625 10.156 -3.852 1 87.56 64 MET B C 1
ATOM 1676 O O . MET B 1 64 ? 14.828 9.891 -3.76 1 87.56 64 MET B O 1
ATOM 1680 N N . GLY B 1 65 ? 12.867 9.578 -4.797 1 91.88 65 GLY B N 1
ATOM 1681 C CA . GLY B 1 65 ? 13.438 8.773 -5.863 1 91.88 65 GLY B CA 1
ATOM 1682 C C . GLY B 1 65 ? 13.633 7.32 -5.48 1 91.88 65 GLY B C 1
ATOM 1683 O O . GLY B 1 65 ? 14.445 6.617 -6.082 1 91.88 65 GLY B O 1
ATOM 1684 N N . ILE B 1 66 ? 13.055 6.965 -4.449 1 95.12 66 ILE B N 1
ATOM 1685 C CA . ILE B 1 66 ? 13.086 5.566 -4.039 1 95.12 66 ILE B CA 1
ATOM 1686 C C . ILE B 1 66 ? 11.688 4.965 -4.152 1 95.12 66 ILE B C 1
ATOM 1688 O O . ILE B 1 66 ? 10.695 5.691 -4.195 1 95.12 66 ILE B O 1
ATOM 1692 N N . LEU B 1 67 ? 11.656 3.625 -4.234 1 95.69 67 LEU B N 1
ATOM 1693 C CA . LEU B 1 67 ? 10.367 2.939 -4.332 1 95.69 67 LEU B CA 1
ATOM 1694 C C . LEU B 1 67 ? 9.422 3.395 -3.227 1 95.69 67 LEU B C 1
ATOM 1696 O O . LEU B 1 67 ? 9.766 3.326 -2.043 1 95.69 67 LEU B O 1
ATOM 1700 N N . HIS B 1 68 ? 8.281 3.887 -3.658 1 94.56 68 HIS B N 1
ATOM 1701 C CA . HIS B 1 68 ? 7.273 4.348 -2.705 1 94.56 68 HIS B CA 1
ATOM 1702 C C . HIS B 1 68 ? 6.801 3.207 -1.81 1 94.56 68 HIS B C 1
ATOM 1704 O O . HIS B 1 68 ? 6.508 2.111 -2.295 1 94.56 68 HIS B O 1
ATOM 1710 N N . GLY B 1 69 ? 6.664 3.441 -0.508 1 94.69 69 GLY B N 1
ATOM 1711 C CA . GLY B 1 69 ? 6.191 2.422 0.414 1 94.69 69 GLY B CA 1
ATOM 1712 C C . GLY B 1 69 ? 4.828 1.871 0.047 1 94.69 69 GLY B C 1
ATOM 1713 O O . GLY B 1 69 ? 4.594 0.664 0.136 1 94.69 69 GLY B O 1
ATOM 1714 N N . GLY B 1 70 ? 3.955 2.777 -0.313 1 94.06 70 GLY B N 1
ATOM 1715 C CA . GLY B 1 70 ? 2.643 2.354 -0.774 1 94.06 70 GLY B CA 1
ATOM 1716 C C . GLY B 1 70 ? 2.699 1.467 -2.004 1 94.06 70 GLY B C 1
ATOM 1717 O O . GLY B 1 70 ? 1.907 0.532 -2.139 1 94.06 70 GLY B O 1
ATOM 1718 N N . CYS B 1 71 ? 3.59 1.744 -2.893 1 94.06 71 CYS B N 1
ATOM 1719 C CA . CYS B 1 71 ? 3.742 0.919 -4.086 1 94.06 71 CYS B CA 1
ATOM 1720 C C . CYS B 1 71 ? 4.25 -0.472 -3.727 1 94.06 71 CYS B C 1
ATOM 1722 O O . CYS B 1 71 ? 3.715 -1.475 -4.203 1 94.06 71 CYS B O 1
ATOM 1724 N N . ALA B 1 72 ? 5.305 -0.477 -2.902 1 96.81 72 ALA B N 1
ATOM 1725 C CA . ALA B 1 72 ? 5.797 -1.764 -2.418 1 96.81 72 ALA B CA 1
ATOM 1726 C C . ALA B 1 72 ? 4.676 -2.566 -1.761 1 96.81 72 ALA B C 1
ATOM 1728 O O . ALA B 1 72 ? 4.543 -3.768 -2.002 1 96.81 72 ALA B O 1
ATOM 1729 N N . SER B 1 73 ? 3.873 -1.915 -0.916 1 96.81 73 SER B N 1
ATOM 1730 C CA . SER B 1 73 ? 2.746 -2.561 -0.249 1 96.81 73 SER B CA 1
ATOM 1731 C C . SER B 1 73 ? 1.75 -3.117 -1.261 1 96.81 73 SER B C 1
ATOM 1733 O O . SER B 1 73 ? 1.244 -4.227 -1.096 1 96.81 73 SER B O 1
ATOM 1735 N N . THR B 1 74 ? 1.478 -2.365 -2.268 1 94.81 74 THR B N 1
ATOM 1736 C CA . THR B 1 74 ? 0.539 -2.77 -3.309 1 94.81 74 THR B CA 1
ATOM 1737 C C . THR B 1 74 ? 1.051 -4.004 -4.047 1 94.81 74 THR B C 1
ATOM 1739 O O . THR B 1 74 ? 0.31 -4.969 -4.242 1 94.81 74 THR B O 1
ATOM 1742 N N . ILE B 1 75 ? 2.311 -3.938 -4.469 1 95.56 75 ILE B N 1
ATOM 1743 C CA . ILE B 1 75 ? 2.92 -5.039 -5.203 1 95.56 75 ILE B CA 1
ATOM 1744 C C . ILE B 1 75 ? 2.848 -6.316 -4.367 1 95.56 75 ILE B C 1
ATOM 1746 O O . ILE B 1 75 ? 2.365 -7.348 -4.84 1 95.56 75 ILE B O 1
ATOM 1750 N N . LEU B 1 76 ? 3.299 -6.223 -3.143 1 97.62 76 LEU B N 1
ATOM 1751 C CA . LEU B 1 76 ? 3.344 -7.41 -2.295 1 97.62 76 LEU B CA 1
ATOM 1752 C C . LEU B 1 76 ? 1.935 -7.883 -1.949 1 97.62 76 LEU B C 1
ATOM 1754 O O . LEU B 1 76 ? 1.69 -9.086 -1.835 1 97.62 76 LEU B O 1
ATOM 1758 N N . ASP B 1 77 ? 0.982 -6.953 -1.742 1 96.75 77 ASP B N 1
ATOM 1759 C CA . ASP B 1 77 ? -0.422 -7.297 -1.54 1 96.75 77 ASP B CA 1
ATOM 1760 C C . ASP B 1 77 ? -0.945 -8.164 -2.682 1 96.75 77 ASP B C 1
ATOM 1762 O O . ASP B 1 77 ? -1.513 -9.234 -2.445 1 96.75 77 ASP B O 1
ATOM 1766 N N . ILE B 1 78 ? -0.705 -7.781 -3.844 1 95.12 78 ILE B N 1
ATOM 1767 C CA . ILE B 1 78 ? -1.225 -8.477 -5.02 1 95.12 78 ILE B CA 1
ATOM 1768 C C . ILE B 1 78 ? -0.511 -9.812 -5.184 1 95.12 78 ILE B C 1
ATOM 1770 O O . ILE B 1 78 ? -1.157 -10.852 -5.332 1 95.12 78 ILE B O 1
ATOM 1774 N N . LEU B 1 79 ? 0.795 -9.789 -5.102 1 96.88 79 LEU B N 1
ATOM 1775 C CA . LEU B 1 79 ? 1.558 -10.984 -5.461 1 96.88 79 LEU B CA 1
ATOM 1776 C C . LEU B 1 79 ? 1.419 -12.062 -4.395 1 96.88 79 LEU B C 1
ATOM 1778 O O . LEU B 1 79 ? 1.432 -13.25 -4.707 1 96.88 79 LEU B O 1
ATOM 1782 N N . THR B 1 80 ? 1.263 -11.68 -3.113 1 97.06 80 THR B N 1
ATOM 1783 C CA . THR B 1 80 ? 1.002 -12.68 -2.082 1 97.06 80 THR B CA 1
ATOM 1784 C C . THR B 1 80 ? -0.361 -13.336 -2.295 1 97.06 80 THR B C 1
ATOM 1786 O O . THR B 1 80 ? -0.568 -14.484 -1.912 1 97.06 80 THR B O 1
ATOM 1789 N N . SER B 1 81 ? -1.309 -12.625 -2.859 1 94.62 81 SER B N 1
ATOM 1790 C CA . SER B 1 81 ? -2.604 -13.219 -3.178 1 94.62 81 SER B CA 1
ATOM 1791 C C . SER B 1 81 ? -2.477 -14.25 -4.297 1 94.62 81 SER B C 1
ATOM 1793 O O . SER B 1 81 ? -3.146 -15.281 -4.27 1 94.62 81 SER B O 1
ATOM 1795 N N . LEU B 1 82 ? -1.581 -14.062 -5.203 1 94.69 82 LEU B N 1
ATOM 1796 C CA . LEU B 1 82 ? -1.436 -14.93 -6.363 1 94.69 82 LEU B CA 1
ATOM 1797 C C . LEU B 1 82 ? -0.771 -16.25 -5.977 1 94.69 82 LEU B C 1
ATOM 1799 O O . LEU B 1 82 ? -0.875 -17.234 -6.707 1 94.69 82 LEU B O 1
ATOM 1803 N N . VAL B 1 83 ? -0.079 -16.234 -4.871 1 95.38 83 VAL B N 1
ATOM 1804 C CA . VAL B 1 83 ? 0.69 -17.422 -4.516 1 95.38 83 VAL B CA 1
ATOM 1805 C C . VAL B 1 83 ? -0.256 -18.594 -4.25 1 95.38 83 VAL B C 1
ATOM 1807 O O . VAL B 1 83 ? 0.153 -19.766 -4.305 1 95.38 83 VAL B O 1
ATOM 1810 N N . THR B 1 84 ? -1.526 -18.328 -3.959 1 92.69 84 THR B N 1
ATOM 1811 C CA . THR B 1 84 ? -2.504 -19.391 -3.723 1 92.69 84 THR B CA 1
ATOM 1812 C C . THR B 1 84 ? -2.697 -20.234 -4.977 1 92.69 84 THR B C 1
ATOM 1814 O O . THR B 1 84 ? -3.129 -21.391 -4.891 1 92.69 84 THR B O 1
ATOM 1817 N N . LEU B 1 85 ? -2.393 -19.703 -6.125 1 92.94 85 LEU B N 1
ATOM 1818 C CA . LEU B 1 85 ? -2.52 -20.422 -7.395 1 92.94 85 LEU B CA 1
ATOM 1819 C C . LEU B 1 85 ? -1.472 -21.516 -7.504 1 92.94 85 LEU B C 1
ATOM 1821 O O . LEU B 1 85 ? -1.571 -22.391 -8.375 1 92.94 85 LEU B O 1
ATOM 1825 N N . THR B 1 86 ? -0.5 -21.484 -6.629 1 92.56 86 THR B N 1
ATOM 1826 C CA . THR B 1 86 ? 0.592 -22.453 -6.699 1 92.56 86 THR B CA 1
ATOM 1827 C C . THR B 1 86 ? 0.26 -23.703 -5.895 1 92.56 86 THR B C 1
ATOM 1829 O O . THR B 1 86 ? 1.018 -24.672 -5.91 1 92.56 86 THR B O 1
ATOM 1832 N N . VAL B 1 87 ? -0.867 -23.703 -5.16 1 87.44 87 VAL B N 1
ATOM 1833 C CA . VAL B 1 87 ? -1.249 -24.828 -4.324 1 87.44 87 VAL B CA 1
ATOM 1834 C C . VAL B 1 87 ? -1.827 -25.938 -5.195 1 87.44 87 VAL B C 1
ATOM 1836 O O . VAL B 1 87 ? -2.752 -25.703 -5.98 1 87.44 87 VAL B O 1
ATOM 1839 N N . PRO B 1 88 ? -1.282 -27.078 -5.012 1 80.94 88 PRO B N 1
ATOM 1840 C CA . PRO B 1 88 ? -1.825 -28.188 -5.793 1 80.94 88 PRO B CA 1
ATOM 1841 C C . PRO B 1 88 ? -3.316 -28.406 -5.543 1 80.94 88 PRO B C 1
ATOM 1843 O O . PRO B 1 88 ? -3.777 -28.312 -4.402 1 80.94 88 PRO B O 1
ATOM 1846 N N . GLY B 1 89 ? -4.012 -28.672 -6.594 1 77.75 89 GLY B N 1
ATOM 1847 C CA . GLY B 1 89 ? -5.426 -29 -6.488 1 77.75 89 GLY B CA 1
ATOM 1848 C C . GLY B 1 89 ? -6.312 -27.766 -6.426 1 77.75 89 GLY B C 1
ATOM 1849 O O . GLY B 1 89 ? -7.539 -27.875 -6.469 1 77.75 89 GLY B O 1
ATOM 1850 N N . ASN B 1 90 ? -5.691 -26.719 -6.195 1 72.56 90 ASN B N 1
ATOM 1851 C CA . ASN B 1 90 ? -6.438 -25.453 -6.199 1 72.56 90 ASN B CA 1
ATOM 1852 C C . ASN B 1 90 ? -6.801 -25.031 -7.613 1 72.56 90 ASN B C 1
ATOM 1854 O O . ASN B 1 90 ? -5.934 -24.938 -8.484 1 72.56 90 ASN B O 1
ATOM 1858 N N . ASP B 1 91 ? -8.164 -25.062 -7.895 1 74.12 91 ASP B N 1
ATOM 1859 C CA . ASP B 1 91 ? -8.641 -24.734 -9.234 1 74.12 91 ASP B CA 1
ATOM 1860 C C . ASP B 1 91 ? -8.828 -23.234 -9.414 1 74.12 91 ASP B C 1
ATOM 1862 O O . ASP B 1 91 ? -9.703 -22.797 -10.164 1 74.12 91 ASP B O 1
ATOM 1866 N N . GLY B 1 92 ? -7.926 -22.5 -9.023 1 77.62 92 GLY B N 1
ATOM 1867 C CA . GLY B 1 92 ? -8.039 -21.062 -9.219 1 77.62 92 GLY B CA 1
ATOM 1868 C C . GLY B 1 92 ? -7.594 -20.266 -8.008 1 77.62 92 GLY B C 1
ATOM 1869 O O . GLY B 1 92 ? -7.207 -20.844 -6.988 1 77.62 92 GLY B O 1
ATOM 1870 N N . MET B 1 93 ? -7.625 -18.984 -8.203 1 78.62 93 MET B N 1
ATOM 1871 C CA . MET B 1 93 ? -7.258 -18.109 -7.094 1 78.62 93 MET B CA 1
ATOM 1872 C C . MET B 1 93 ? -8.297 -18.172 -5.98 1 78.62 93 MET B C 1
ATOM 1874 O O . MET B 1 93 ? -9.5 -18.172 -6.25 1 78.62 93 MET B O 1
ATOM 1878 N N . VAL B 1 94 ? -7.801 -18.344 -4.801 1 82.69 94 VAL B N 1
ATOM 1879 C CA . VAL B 1 94 ? -8.688 -18.297 -3.643 1 82.69 94 VAL B CA 1
ATOM 1880 C C . VAL B 1 94 ? -9.266 -16.891 -3.475 1 82.69 94 VAL B C 1
ATOM 1882 O O . VAL B 1 94 ? -8.523 -15.906 -3.5 1 82.69 94 VAL B O 1
ATOM 1885 N N . ARG B 1 95 ? -10.547 -16.875 -3.428 1 87 95 ARG B N 1
ATOM 1886 C CA . ARG B 1 95 ? -11.18 -15.602 -3.121 1 87 95 ARG B CA 1
ATOM 1887 C C . ARG B 1 95 ? -10.977 -15.227 -1.657 1 87 95 ARG B C 1
ATOM 1889 O O . ARG B 1 95 ? -11.555 -15.852 -0.765 1 87 95 ARG B O 1
ATOM 1896 N N . ALA B 1 96 ? -10.102 -14.352 -1.486 1 91.88 96 ALA B N 1
ATOM 1897 C CA . ALA B 1 96 ? -9.781 -13.938 -0.122 1 91.88 96 ALA B CA 1
ATOM 1898 C C . ALA B 1 96 ? -9.586 -12.43 -0.033 1 91.88 96 ALA B C 1
ATOM 1900 O O . ALA B 1 96 ? -9.25 -11.781 -1.024 1 91.88 96 ALA B O 1
ATOM 1901 N N . LEU B 1 97 ? -9.93 -11.883 1.121 1 94.31 97 LEU B N 1
ATOM 1902 C CA . LEU B 1 97 ? -9.734 -10.461 1.401 1 94.31 97 LEU B CA 1
ATOM 1903 C C . LEU B 1 97 ? -8.68 -10.266 2.488 1 94.31 97 LEU B C 1
ATOM 1905 O O . LEU B 1 97 ? -8.633 -11.023 3.457 1 94.31 97 LEU B O 1
ATOM 1909 N N . SER B 1 98 ? -7.949 -9.234 2.279 1 97.12 98 SER B N 1
ATOM 1910 C CA . SER B 1 98 ? -6.922 -8.93 3.27 1 97.12 98 SER B CA 1
ATOM 1911 C C . SER B 1 98 ? -7.535 -8.68 4.645 1 97.12 98 SER B C 1
ATOM 1913 O O . SER B 1 98 ? -8.555 -7.996 4.762 1 97.12 98 SER B O 1
ATOM 1915 N N . ARG B 1 99 ? -6.934 -9.25 5.617 1 97.81 99 ARG B N 1
ATOM 1916 C CA . ARG B 1 99 ? -7.273 -8.961 7.008 1 97.81 99 ARG B CA 1
ATOM 1917 C C . ARG B 1 99 ? -6.199 -8.109 7.672 1 97.81 99 ARG B C 1
ATOM 1919 O O . ARG B 1 99 ? -6.512 -7.133 8.359 1 97.81 99 ARG B O 1
ATOM 1926 N N . THR B 1 100 ? -5.004 -8.594 7.512 1 98.69 100 THR B N 1
ATOM 1927 C CA . THR B 1 100 ? -3.871 -7.816 7.996 1 98.69 100 THR B CA 1
ATOM 1928 C C . THR B 1 100 ? -2.723 -7.852 6.992 1 98.69 100 THR B C 1
ATOM 1930 O O . THR B 1 100 ? -2.449 -8.891 6.387 1 98.69 100 THR B O 1
ATOM 1933 N N . LEU B 1 101 ? -2.135 -6.789 6.766 1 98.75 101 LEU B N 1
ATOM 1934 C CA . LEU B 1 101 ? -0.932 -6.629 5.957 1 98.75 101 LEU B CA 1
ATOM 1935 C C . LEU B 1 101 ? 0.134 -5.848 6.719 1 98.75 101 LEU B C 1
ATOM 1937 O O . LEU B 1 101 ? -0.047 -4.664 7.012 1 98.75 101 LEU B O 1
ATOM 1941 N N . THR B 1 102 ? 1.198 -6.547 7.055 1 98.88 102 THR B N 1
ATOM 1942 C CA . THR B 1 102 ? 2.303 -5.93 7.781 1 98.88 102 THR B CA 1
ATOM 1943 C C . THR B 1 102 ? 3.531 -5.797 6.887 1 98.88 102 THR B C 1
ATOM 1945 O O . THR B 1 102 ? 4.055 -6.793 6.391 1 98.88 102 THR B O 1
ATOM 1948 N N . MET B 1 103 ? 3.924 -4.602 6.738 1 98.81 103 MET B N 1
ATOM 1949 C CA . MET B 1 103 ? 5.098 -4.297 5.93 1 98.81 103 MET B CA 1
ATOM 1950 C C . MET B 1 103 ? 6.27 -3.871 6.809 1 98.81 103 MET B C 1
ATOM 1952 O O . MET B 1 103 ? 6.098 -3.094 7.75 1 98.81 103 MET B O 1
ATOM 1956 N N . THR B 1 104 ? 7.387 -4.355 6.527 1 98.81 104 THR B N 1
ATOM 1957 C CA . THR B 1 104 ? 8.633 -3.912 7.145 1 98.81 104 THR B CA 1
ATOM 1958 C C . THR B 1 104 ? 9.602 -3.395 6.086 1 98.81 104 THR B C 1
ATOM 1960 O O . THR B 1 104 ? 10 -4.133 5.184 1 98.81 104 THR B O 1
ATOM 1963 N N . PHE B 1 105 ? 9.945 -2.176 6.227 1 98.56 105 PHE B N 1
ATOM 1964 C CA . PHE B 1 105 ? 10.844 -1.515 5.285 1 98.56 105 PHE B CA 1
ATOM 1965 C C . PHE B 1 105 ? 12.25 -1.422 5.859 1 98.56 105 PHE B C 1
ATOM 1967 O O . PHE B 1 105 ? 12.492 -0.688 6.82 1 98.56 105 PHE B O 1
ATOM 1974 N N . LEU B 1 106 ? 13.188 -2.111 5.23 1 98.19 106 LEU B N 1
ATOM 1975 C CA . LEU B 1 106 ? 14.508 -2.285 5.828 1 98.19 106 LEU B CA 1
ATOM 1976 C C . LEU B 1 106 ? 15.555 -1.478 5.07 1 98.19 106 LEU B C 1
ATOM 1978 O O . LEU B 1 106 ? 16.516 -0.995 5.664 1 98.19 106 LEU B O 1
ATOM 1982 N N . ARG B 1 107 ? 15.398 -1.427 3.74 1 97.31 107 ARG B N 1
ATOM 1983 C CA . ARG B 1 107 ? 16.344 -0.709 2.887 1 97.31 107 ARG B CA 1
ATOM 1984 C C . ARG B 1 107 ? 15.609 0.016 1.76 1 97.31 107 ARG B C 1
ATOM 1986 O O . ARG B 1 107 ? 14.672 -0.524 1.169 1 97.31 107 ARG B O 1
ATOM 1993 N N . PRO B 1 108 ? 16 1.254 1.535 1 96.69 108 PRO B N 1
ATOM 1994 C CA . PRO B 1 108 ? 15.422 1.921 0.37 1 96.69 108 PRO B CA 1
ATOM 1995 C C . PRO B 1 108 ? 15.781 1.239 -0.947 1 96.69 108 PRO B C 1
ATOM 1997 O O . PRO B 1 108 ? 16.812 0.571 -1.033 1 96.69 108 PRO B O 1
ATOM 2000 N N . VAL B 1 109 ? 14.914 1.315 -1.923 1 97.62 109 VAL B N 1
ATOM 2001 C CA . VAL B 1 109 ? 15.156 0.772 -3.256 1 97.62 109 VAL B CA 1
ATOM 2002 C C . VAL B 1 109 ? 15.156 1.902 -4.281 1 97.62 109 VAL B C 1
ATOM 2004 O O . VAL B 1 109 ? 14.094 2.322 -4.746 1 97.62 109 VAL B O 1
ATOM 2007 N N . PRO B 1 110 ? 16.281 2.346 -4.719 1 97.38 110 PRO B N 1
ATOM 2008 C CA . PRO B 1 110 ? 16.375 3.494 -5.625 1 97.38 110 PRO B CA 1
ATOM 2009 C C . PRO B 1 110 ? 15.797 3.205 -7.008 1 97.38 110 PRO B C 1
ATOM 2011 O O . PRO B 1 110 ? 15.797 2.055 -7.453 1 97.38 110 PRO B O 1
ATOM 2014 N N . VAL B 1 111 ? 15.375 4.281 -7.629 1 96.19 111 VAL B N 1
ATOM 2015 C CA . VAL B 1 111 ? 14.906 4.203 -9.008 1 96.19 111 VAL B CA 1
ATOM 2016 C C . VAL B 1 111 ? 15.969 3.518 -9.875 1 96.19 111 VAL B C 1
ATOM 2018 O O . VAL B 1 111 ? 17.172 3.738 -9.688 1 96.19 111 VAL B O 1
ATOM 2021 N N . GLY B 1 112 ? 15.5 2.676 -10.773 1 96.62 112 GLY B N 1
ATOM 2022 C CA . GLY B 1 112 ? 16.391 1.98 -11.68 1 96.62 112 GLY B CA 1
ATOM 2023 C C . GLY B 1 112 ? 16.906 0.662 -11.133 1 96.62 112 GLY B C 1
ATOM 2024 O O . GLY B 1 112 ? 17.5 -0.132 -11.859 1 96.62 112 GLY B O 1
ATOM 2025 N N . THR B 1 113 ? 16.703 0.374 -9.867 1 97.19 113 THR B N 1
ATOM 2026 C CA . THR B 1 113 ? 17.188 -0.851 -9.242 1 97.19 113 THR B CA 1
ATOM 2027 C C . THR B 1 113 ? 16.375 -2.057 -9.719 1 97.19 113 THR B C 1
ATOM 2029 O O . THR B 1 113 ? 15.148 -2.029 -9.711 1 97.19 113 THR B O 1
ATOM 2032 N N . LYS B 1 114 ? 17.078 -3.049 -10.219 1 97.69 114 LYS B N 1
ATOM 2033 C CA . LYS B 1 114 ? 16.453 -4.344 -10.461 1 97.69 114 LYS B CA 1
ATOM 2034 C C . LYS B 1 114 ? 16.344 -5.156 -9.172 1 97.69 114 LYS B C 1
ATOM 2036 O O . LYS B 1 114 ? 17.312 -5.27 -8.422 1 97.69 114 LYS B O 1
ATOM 2041 N N . THR B 1 115 ? 15.133 -5.711 -8.93 1 98.12 115 THR B N 1
ATOM 2042 C CA . THR B 1 115 ? 14.875 -6.418 -7.68 1 98.12 115 THR B CA 1
ATOM 2043 C C . THR B 1 115 ? 14.203 -7.762 -7.941 1 98.12 115 THR B C 1
ATOM 2045 O O . THR B 1 115 ? 13.758 -8.031 -9.062 1 98.12 115 THR B O 1
ATOM 2048 N N . ARG B 1 116 ? 14.297 -8.57 -6.93 1 98.25 116 ARG B N 1
ATOM 2049 C CA . ARG B 1 116 ? 13.555 -9.828 -6.879 1 98.25 116 ARG B CA 1
ATOM 2050 C C . ARG B 1 116 ? 12.414 -9.75 -5.863 1 98.25 116 ARG B C 1
ATOM 2052 O O . ARG B 1 116 ? 12.578 -9.156 -4.793 1 98.25 116 ARG B O 1
ATOM 2059 N N . ILE B 1 117 ? 11.336 -10.336 -6.215 1 98.62 117 ILE B N 1
ATOM 2060 C CA . ILE B 1 117 ? 10.227 -1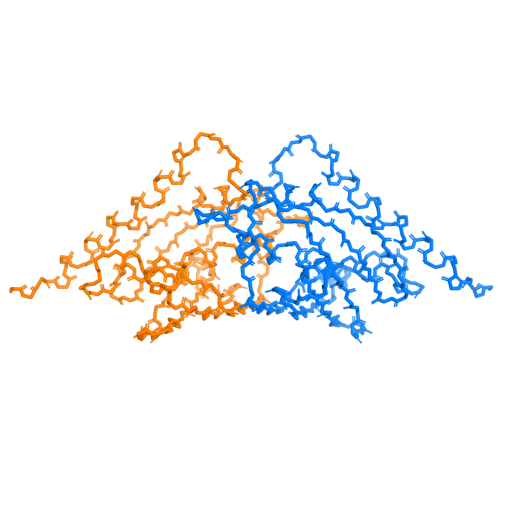0.484 -5.273 1 98.62 117 ILE B CA 1
ATOM 2061 C C . ILE B 1 117 ? 9.953 -11.969 -5.035 1 98.62 117 ILE B C 1
ATOM 2063 O O . ILE B 1 117 ? 9.789 -12.734 -5.988 1 98.62 117 ILE B O 1
ATOM 2067 N N . VAL B 1 118 ? 9.93 -12.32 -3.812 1 98.69 118 VAL B N 1
ATOM 2068 C CA . VAL B 1 118 ? 9.594 -13.695 -3.459 1 98.69 118 VAL B CA 1
ATOM 2069 C C . VAL B 1 118 ? 8.352 -13.711 -2.57 1 98.69 118 VAL B C 1
ATOM 2071 O O . VAL B 1 118 ? 8.281 -12.984 -1.572 1 98.69 118 VAL B O 1
ATOM 2074 N N . VAL B 1 119 ? 7.375 -14.5 -2.963 1 98.56 119 VAL B N 1
ATOM 2075 C CA . VAL B 1 119 ? 6.172 -14.672 -2.152 1 98.56 119 VAL B CA 1
ATOM 2076 C C . VAL B 1 119 ? 5.98 -16.141 -1.817 1 98.56 119 VAL B C 1
ATOM 2078 O O . VAL B 1 119 ? 6.293 -17.016 -2.631 1 98.56 119 VAL B O 1
ATOM 2081 N N . GLU B 1 120 ? 5.465 -16.375 -0.618 1 98.31 120 GLU B N 1
ATOM 2082 C CA . GLU B 1 120 ? 5.344 -17.734 -0.096 1 98.31 120 GLU B CA 1
ATOM 2083 C C . GLU B 1 120 ? 4.004 -17.922 0.61 1 98.31 120 GLU B C 1
ATOM 2085 O O . GLU B 1 120 ? 3.547 -17.047 1.346 1 98.31 120 GLU B O 1
ATOM 2090 N N . LEU B 1 121 ? 3.465 -19.047 0.355 1 97.19 121 LEU B N 1
ATOM 2091 C CA . LEU B 1 121 ? 2.312 -19.5 1.128 1 97.19 121 LEU B CA 1
ATOM 2092 C C . LEU B 1 121 ? 2.756 -20.25 2.377 1 97.19 121 LEU B C 1
ATOM 2094 O O . LEU B 1 121 ? 3.273 -21.375 2.285 1 97.19 121 LEU B O 1
ATOM 2098 N N . VAL B 1 122 ? 2.543 -19.672 3.508 1 97.56 122 VAL B N 1
ATOM 2099 C CA . VAL B 1 122 ? 2.984 -20.266 4.77 1 97.56 122 VAL B CA 1
ATOM 2100 C C . VAL B 1 122 ? 1.945 -21.266 5.266 1 97.56 122 VAL B C 1
ATOM 2102 O O . VAL B 1 122 ? 2.295 -22.359 5.73 1 97.56 122 VAL B O 1
ATOM 2105 N N . ALA B 1 123 ? 0.707 -20.875 5.133 1 96.06 123 ALA B N 1
ATOM 2106 C CA . ALA B 1 123 ? -0.394 -21.734 5.562 1 96.06 123 ALA B CA 1
ATOM 2107 C C . ALA B 1 123 ? -1.688 -21.359 4.84 1 96.06 123 ALA B C 1
ATOM 2109 O O . ALA B 1 123 ? -1.925 -20.188 4.531 1 96.06 123 ALA B O 1
ATOM 2110 N N . MET B 1 124 ? -2.436 -22.328 4.539 1 92.69 124 MET B N 1
ATOM 2111 C CA . MET B 1 124 ? -3.744 -22.125 3.918 1 92.69 124 MET B CA 1
ATOM 2112 C C . MET B 1 124 ? -4.781 -23.062 4.539 1 92.69 124 MET B C 1
ATOM 2114 O O . MET B 1 124 ? -4.602 -24.281 4.547 1 92.69 124 MET B O 1
ATOM 2118 N N . GLY B 1 125 ? -5.77 -22.469 5.125 1 89.88 125 GLY B N 1
ATOM 2119 C CA . GLY B 1 125 ? -6.895 -23.234 5.645 1 89.88 125 GLY B CA 1
ATOM 2120 C C . GLY B 1 125 ? -8.211 -22.891 4.973 1 89.88 125 GLY B C 1
ATOM 2121 O O . GLY B 1 125 ? -8.227 -22.266 3.904 1 89.88 125 GLY B O 1
ATOM 2122 N N . ARG B 1 126 ? -9.297 -23.359 5.594 1 89.69 126 ARG B N 1
ATOM 2123 C CA . ARG B 1 126 ? -10.625 -23.141 5.027 1 89.69 126 ARG B CA 1
ATOM 2124 C C . ARG B 1 126 ? -11.039 -21.672 5.172 1 89.69 126 ARG B C 1
ATOM 2126 O O . ARG B 1 126 ? -11.789 -21.156 4.352 1 89.69 126 ARG B O 1
ATOM 2133 N N . LYS B 1 127 ? -10.461 -21.031 6.176 1 93.5 127 LYS B N 1
ATOM 2134 C CA . LYS B 1 127 ? -10.977 -19.703 6.496 1 93.5 127 LYS B CA 1
ATOM 2135 C C . LYS B 1 127 ? -9.891 -18.641 6.316 1 93.5 127 LYS B C 1
ATOM 2137 O O . LYS B 1 127 ? -10.203 -17.469 6.125 1 93.5 127 LYS B O 1
ATOM 2142 N N . PHE B 1 128 ? -8.656 -19.094 6.426 1 95.19 128 PHE B N 1
ATOM 2143 C CA . PHE B 1 128 ? -7.598 -18.094 6.43 1 95.19 128 PHE B CA 1
ATOM 2144 C C . PHE B 1 128 ? -6.43 -18.547 5.555 1 95.19 128 PHE B C 1
ATOM 2146 O O . PHE B 1 128 ? -6.164 -19.734 5.434 1 95.19 128 PHE B O 1
ATOM 2153 N N . VAL B 1 129 ? -5.824 -17.578 4.988 1 96.25 129 VAL B N 1
ATOM 2154 C CA . VAL B 1 129 ? -4.57 -17.781 4.266 1 96.25 129 VAL B CA 1
ATOM 2155 C C . VAL B 1 129 ? -3.48 -16.906 4.879 1 96.25 129 VAL B C 1
ATOM 2157 O O . VAL B 1 129 ? -3.699 -15.719 5.141 1 96.25 129 VAL B O 1
ATOM 2160 N N . HIS B 1 130 ? -2.359 -17.484 5.195 1 98.06 130 HIS B N 1
ATOM 2161 C CA . HIS B 1 130 ? -1.19 -16.797 5.719 1 98.06 130 HIS B CA 1
ATOM 2162 C C . HIS B 1 130 ? -0.041 -16.812 4.719 1 98.06 130 HIS B C 1
ATOM 2164 O O . HIS B 1 130 ? 0.439 -17.891 4.34 1 98.06 130 HIS B O 1
ATOM 2170 N N . CYS B 1 131 ? 0.373 -15.656 4.297 1 98.31 131 CYS B N 1
ATOM 2171 C CA . CYS B 1 131 ? 1.429 -15.523 3.299 1 98.31 131 CYS B CA 1
ATOM 2172 C C . CYS B 1 131 ? 2.529 -14.594 3.787 1 98.31 131 CYS B C 1
ATOM 2174 O O . CYS B 1 131 ? 2.303 -13.773 4.68 1 98.31 131 CYS B O 1
ATOM 2176 N N . LYS B 1 132 ? 3.664 -14.734 3.174 1 98.75 132 LYS B N 1
ATOM 2177 C CA . LYS B 1 132 ? 4.773 -13.797 3.346 1 98.75 132 LYS B CA 1
ATOM 2178 C C . LYS B 1 132 ? 5.344 -13.367 1.999 1 98.75 132 LYS B C 1
ATOM 2180 O O . LYS B 1 132 ? 5.156 -14.055 0.991 1 98.75 132 LYS B O 1
ATOM 2185 N N . GLY B 1 133 ? 5.969 -12.297 1.97 1 98.75 133 GLY B N 1
ATOM 2186 C CA . GLY B 1 133 ? 6.625 -11.781 0.778 1 98.75 133 GLY B CA 1
ATOM 2187 C C . GLY B 1 133 ? 7.809 -10.891 1.089 1 98.75 133 GLY B C 1
ATOM 2188 O O . GLY B 1 133 ? 7.922 -10.367 2.199 1 98.75 133 GLY B O 1
ATOM 2189 N N . SER B 1 134 ? 8.664 -10.781 0.131 1 98.81 134 SER B N 1
ATOM 2190 C CA . SER B 1 134 ? 9.82 -9.906 0.277 1 98.81 134 SER B CA 1
ATOM 2191 C C . SER B 1 134 ? 10.258 -9.328 -1.068 1 98.81 134 SER B C 1
ATOM 2193 O O . SER B 1 134 ? 10.141 -10 -2.1 1 98.81 134 SER B O 1
ATOM 2195 N N . ILE B 1 135 ? 10.672 -8.148 -1.017 1 98.75 135 ILE B N 1
ATOM 2196 C CA . ILE B 1 135 ? 11.43 -7.531 -2.104 1 98.75 135 ILE B CA 1
ATOM 2197 C C . ILE B 1 135 ? 12.914 -7.531 -1.762 1 98.75 135 ILE B C 1
ATOM 2199 O O . ILE B 1 135 ? 13.312 -7.047 -0.7 1 98.75 135 ILE B O 1
ATOM 2203 N N . LEU B 1 136 ? 13.672 -8.094 -2.621 1 98.69 136 LEU B N 1
ATOM 2204 C CA . LEU B 1 136 ? 15.102 -8.258 -2.391 1 98.69 136 LEU B CA 1
ATOM 2205 C C . LEU B 1 136 ? 15.914 -7.625 -3.52 1 98.69 136 LEU B C 1
ATOM 2207 O O . LEU B 1 136 ? 15.461 -7.59 -4.668 1 98.69 136 LEU B O 1
ATOM 2211 N N . THR B 1 137 ? 17.109 -7.219 -3.139 1 97.81 137 THR B N 1
ATOM 2212 C CA . THR B 1 137 ? 18.078 -6.953 -4.199 1 97.81 137 THR B CA 1
ATOM 2213 C C . THR B 1 137 ? 18.453 -8.242 -4.914 1 97.81 137 THR B C 1
ATOM 2215 O O . THR B 1 137 ? 18.172 -9.336 -4.426 1 97.81 137 THR B O 1
ATOM 2218 N N . MET B 1 138 ? 19.078 -8.062 -6.066 1 97.06 138 MET B N 1
ATOM 2219 C CA . MET B 1 138 ? 19.453 -9.234 -6.848 1 97.06 138 MET B CA 1
ATOM 2220 C C . MET B 1 138 ? 20.484 -10.078 -6.113 1 97.06 138 MET B C 1
ATOM 2222 O O . MET B 1 138 ? 20.578 -11.289 -6.324 1 97.06 138 MET B O 1
ATOM 2226 N N . ASP B 1 139 ? 21.203 -9.422 -5.219 1 96.12 139 ASP B N 1
ATOM 2227 C CA . ASP B 1 139 ? 22.234 -10.141 -4.477 1 96.12 139 ASP B CA 1
ATOM 2228 C C . ASP B 1 139 ? 21.672 -10.742 -3.193 1 96.12 139 ASP B C 1
ATOM 2230 O O . ASP B 1 139 ? 22.406 -11.312 -2.391 1 96.12 139 ASP B O 1
ATOM 2234 N N . GLY B 1 140 ? 20.422 -10.578 -2.947 1 97 140 GLY B N 1
ATOM 2235 C CA . GLY B 1 140 ? 19.75 -11.359 -1.921 1 97 140 GLY B CA 1
ATOM 2236 C C . GLY B 1 140 ? 19.484 -10.57 -0.649 1 97 140 GLY B C 1
ATOM 2237 O O . GLY B 1 140 ? 19.031 -11.133 0.35 1 97 140 GLY B O 1
ATOM 2238 N N . LYS B 1 141 ? 19.719 -9.266 -0.646 1 97.88 141 LYS B N 1
ATOM 2239 C CA . LYS B 1 141 ? 19.422 -8.445 0.528 1 97.88 141 LYS B CA 1
ATOM 2240 C C . LYS B 1 141 ? 17.938 -8.062 0.574 1 97.88 141 LYS B C 1
ATOM 2242 O O . LYS B 1 141 ? 17.406 -7.531 -0.398 1 97.88 141 LYS B O 1
ATOM 2247 N N . ILE B 1 142 ? 17.344 -8.344 1.732 1 98.62 142 ILE B N 1
ATOM 2248 C CA . ILE B 1 142 ? 15.93 -8.016 1.875 1 98.62 142 ILE B CA 1
ATOM 2249 C C . ILE B 1 142 ? 15.766 -6.504 2.037 1 98.62 142 ILE B C 1
ATOM 2251 O O . ILE B 1 142 ? 16.406 -5.891 2.893 1 98.62 142 ILE B O 1
ATOM 2255 N N . CYS B 1 143 ? 14.984 -5.883 1.215 1 98.75 143 CYS B N 1
ATOM 2256 C CA . CYS B 1 143 ? 14.688 -4.457 1.296 1 98.75 143 CYS B CA 1
ATOM 2257 C C . CYS B 1 143 ? 13.336 -4.223 1.961 1 98.75 143 CYS B C 1
ATOM 2259 O O . CYS B 1 143 ? 13.188 -3.309 2.771 1 98.75 143 CYS B O 1
ATOM 2261 N N . VAL B 1 144 ? 12.391 -4.977 1.636 1 98.81 144 VAL B N 1
ATOM 2262 C CA . VAL B 1 144 ? 11.047 -4.891 2.195 1 98.81 144 VAL B CA 1
ATOM 2263 C C . VAL B 1 144 ? 10.531 -6.293 2.506 1 98.81 144 VAL B C 1
ATOM 2265 O O . VAL B 1 144 ? 10.711 -7.219 1.712 1 98.81 144 VAL B O 1
ATOM 2268 N N . GLY B 1 145 ? 9.938 -6.477 3.619 1 98.75 145 GLY B N 1
ATOM 2269 C CA . GLY B 1 145 ? 9.25 -7.703 3.982 1 98.75 145 GLY B CA 1
ATOM 2270 C C . GLY B 1 145 ? 7.77 -7.5 4.254 1 98.75 145 GLY B C 1
ATOM 2271 O O . GLY B 1 145 ? 7.332 -6.387 4.551 1 98.75 145 GLY B O 1
ATOM 2272 N N . CYS B 1 146 ? 7.059 -8.609 4.164 1 98.5 146 CYS B N 1
ATOM 2273 C CA . CYS B 1 146 ? 5.617 -8.492 4.375 1 98.5 146 CYS B CA 1
ATOM 2274 C C . CYS B 1 146 ? 5.051 -9.766 4.984 1 98.5 146 CYS B C 1
ATOM 2276 O O . CYS B 1 146 ? 5.535 -10.867 4.703 1 98.5 146 CYS B O 1
ATOM 2278 N N . VAL B 1 147 ? 4.145 -9.617 5.867 1 98.81 147 VAL B N 1
ATOM 2279 C CA . VAL B 1 147 ? 3.244 -10.672 6.32 1 98.81 147 VAL B CA 1
ATOM 2280 C C . VAL B 1 147 ? 1.804 -10.312 5.973 1 98.81 147 VAL B C 1
ATOM 2282 O O . VAL B 1 147 ? 1.351 -9.195 6.254 1 98.81 147 VAL B O 1
ATOM 2285 N N . HIS B 1 148 ? 1.163 -11.172 5.32 1 98.81 148 HIS B N 1
ATOM 2286 C CA . HIS B 1 148 ? -0.171 -10.93 4.789 1 98.81 148 HIS B CA 1
ATOM 2287 C C . HIS B 1 148 ? -1.147 -12.016 5.215 1 98.81 148 HIS B C 1
ATOM 2289 O O . HIS B 1 148 ? -1.005 -13.172 4.812 1 98.81 148 HIS B O 1
ATOM 2295 N N . ASP B 1 149 ? -2.115 -11.641 6.008 1 98.62 149 ASP B N 1
ATOM 2296 C CA . ASP B 1 149 ? -3.191 -12.531 6.43 1 98.62 149 ASP B CA 1
ATOM 2297 C C . ASP B 1 149 ? -4.492 -12.211 5.695 1 98.62 149 ASP B C 1
ATOM 2299 O O . ASP B 1 149 ? -4.914 -11.055 5.652 1 98.62 149 ASP B O 1
ATOM 2303 N N . LYS B 1 150 ? -5.102 -13.219 5.211 1 97.25 150 LYS B N 1
ATOM 2304 C CA . LYS B 1 150 ? -6.309 -13.016 4.418 1 97.25 150 LYS B CA 1
ATOM 2305 C C . LYS B 1 150 ? -7.438 -13.93 4.891 1 97.25 150 LYS B C 1
ATOM 2307 O O . LYS B 1 150 ? -7.188 -15.047 5.352 1 97.25 150 LYS B O 1
ATOM 2312 N N . ALA B 1 151 ? -8.656 -13.445 4.766 1 95.94 151 ALA B N 1
ATOM 2313 C CA . ALA B 1 151 ? -9.852 -14.234 5.051 1 95.94 151 ALA B CA 1
ATOM 2314 C C . ALA B 1 151 ? -10.461 -14.781 3.766 1 95.94 151 ALA B C 1
ATOM 2316 O O . ALA B 1 151 ? -10.742 -14.031 2.834 1 95.94 151 ALA B O 1
ATOM 2317 N N . VAL B 1 152 ? -10.672 -16.047 3.758 1 93.19 152 VAL B N 1
ATOM 2318 C CA . VAL B 1 152 ? -11.289 -16.688 2.6 1 93.19 152 VAL B CA 1
ATOM 2319 C C . VAL B 1 152 ? -12.781 -16.359 2.566 1 93.19 152 VAL B C 1
ATOM 2321 O O . VAL B 1 152 ? -13.469 -16.484 3.582 1 93.19 152 VAL B O 1
ATOM 2324 N N . ILE B 1 153 ? -13.234 -15.789 1.416 1 88.06 153 ILE B N 1
ATOM 2325 C CA . ILE B 1 153 ? -14.641 -15.43 1.271 1 88.06 153 ILE B CA 1
ATOM 2326 C C . ILE B 1 153 ? -15.391 -16.547 0.534 1 88.06 153 ILE B C 1
ATOM 2328 O O . ILE B 1 153 ? -14.891 -17.078 -0.457 1 88.06 153 ILE B O 1
ATOM 2332 N N . GLN B 1 154 ? -16.25 -17.25 1.21 1 71.62 154 GLN B N 1
ATOM 2333 C CA . GLN B 1 154 ? -17.062 -18.297 0.592 1 71.62 154 GLN B CA 1
ATOM 2334 C C . GLN B 1 154 ? -18.25 -17.703 -0.145 1 71.62 154 GLN B C 1
ATOM 2336 O O . GLN B 1 154 ? -18.734 -16.625 0.213 1 71.62 154 GLN B O 1
ATOM 2341 N N . ALA B 1 155 ? -18.547 -18.141 -1.426 1 57.69 155 ALA B N 1
ATOM 2342 C CA . ALA B 1 155 ? -19.672 -17.734 -2.271 1 57.69 155 ALA B CA 1
ATOM 2343 C C . ALA B 1 155 ? -20.891 -17.391 -1.431 1 57.69 155 ALA B C 1
ATOM 2345 O O . ALA B 1 155 ? -21.656 -16.484 -1.781 1 57.69 155 ALA B O 1
ATOM 2346 N N . ALA B 1 156 ? -21.25 -18.047 -0.406 1 52.44 156 ALA B N 1
ATOM 2347 C CA . ALA B 1 156 ? -22.516 -17.797 0.288 1 52.44 156 ALA B CA 1
ATOM 2348 C C . ALA B 1 156 ? -22.438 -16.484 1.079 1 52.44 156 ALA B C 1
ATOM 2350 O O . ALA B 1 156 ? -23.469 -15.969 1.517 1 52.44 156 ALA B O 1
ATOM 2351 N N . ASN B 1 157 ? -21.297 -16.031 1.418 1 44.75 157 ASN B N 1
ATOM 2352 C CA . ASN B 1 157 ? -21.156 -14.914 2.35 1 44.75 157 ASN B CA 1
ATOM 2353 C C . ASN B 1 157 ? -21.109 -13.578 1.621 1 44.75 157 ASN B C 1
ATOM 2355 O O . ASN B 1 157 ? -20.828 -12.539 2.232 1 44.75 157 ASN B O 1
ATOM 2359 N N . LEU B 1 158 ? -20.875 -13.461 0.46 1 38.06 158 LEU B N 1
ATOM 2360 C CA . LEU B 1 158 ? -20.984 -12.156 -0.177 1 38.06 158 LEU B CA 1
ATOM 2361 C C . LEU B 1 158 ? -22.438 -11.727 -0.286 1 38.06 158 LEU B C 1
ATOM 2363 O O . LEU B 1 158 ? -23.312 -12.539 -0.594 1 38.06 158 LEU B O 1
#

Sequence (316 aa):
MESSSTDVQEKAWSDIQAFLDKAAAKEDNRGWDLPALRATKLVKVASGMAEFEFTVTEQLCNPMGILHGGCASTILDILTSLVTLTVPGNDGMVRALSRTLTMTFLRPVPVGTKTRIVVELVAMGRKFVHCKGSILTMDGKICVGCVHDKAVIQAANLMESSSTDVQEKAWSDIQAFLDKAAAKEDNRGWDLPALRATKLVKVASGMAEFEFTVTEQLCNPMGILHGGCASTILDILTSLVTLTVPGNDGMVRALSRTLTMTFLRPVPVGTKTRIVVELVAMGRKFVHCKGSILTMDGKICVGCVHDKAVIQAANL

Radius of gyration: 19.86 Å; Cα contacts (8 Å, |Δi|>4): 704; chains: 2; bounding box: 46×74×44 Å

Solvent-accessible surface area (backbone atoms only — not comparable to full-atom values): 16139 Å² total; per-residue (Å²): 129,80,70,48,76,60,53,44,33,50,50,22,43,51,53,53,48,50,52,53,50,52,56,58,60,49,77,63,77,53,44,55,58,38,71,61,55,61,42,50,41,83,74,46,60,40,82,30,26,34,32,31,35,33,50,37,44,73,46,46,30,36,98,85,44,25,54,21,65,34,48,54,48,28,50,49,54,52,50,40,54,53,24,46,30,27,35,77,88,46,91,46,69,67,54,57,43,68,34,34,43,37,37,38,46,72,44,88,48,46,54,69,41,60,31,31,34,44,24,34,50,77,45,77,62,89,52,40,35,36,25,32,31,35,37,20,40,79,87,65,48,69,23,32,39,38,42,39,34,26,37,45,60,55,84,86,74,110,130,80,70,48,75,61,53,44,33,50,48,24,43,51,53,54,48,50,52,52,48,53,57,57,60,48,78,62,78,53,44,55,58,39,72,61,53,61,40,52,38,85,74,45,59,40,82,29,25,36,31,30,36,33,51,36,44,72,46,47,30,38,99,87,45,24,56,20,66,34,50,54,46,29,49,48,55,54,51,39,54,53,23,46,31,26,34,77,88,46,91,46,69,67,55,56,43,68,35,32,42,36,36,37,46,72,43,88,47,46,55,69,40,60,30,32,33,42,24,34,50,76,46,76,60,89,52,39,36,38,26,33,32,34,37,21,38,78,87,65,50,71,23,31,38,36,42,39,34,26,36,46,58,53,86,85,73,110

pLDDT: mean 89.32, std 12.99, range [37.78, 98.88]

Secondary structure (DSSP, 8-state):
----HHHHHHHHHHHHHHHHHHHHH--STT-TTHHHHHTEEEEEEETTEEEEEEE--GGGB-TTSBB-HHHHHHHHHHHHHHGGGGSTT--S---EEEEEEEEEE-S--BTT-EEEEEEEEEEE-SSEEEEEEEEEETTS-EEEEEEEEEEE--GGG-/----HHHHHHHHHHHHHHHHHHHHH--STT-TTHHHHHTEEEEEEETTEEEEEEE--GGGB-TTSBB-HHHHHHHHHHHHHHGGGGSTT--S---EEEEEEEEEE-S--BTT-EEEEEEEEEEE-SSEEEEEEEEEETTS-EEEEEEEEEEE--GGG-

Nearest PDB structures (foldseek):
  4zrb-assembly1_D  TM=9.328E-01  e=8.343E-10  Streptococcus pneumoniae TIGR4
  4xy6-assembly1_A  TM=9.334E-01  e=1.965E-09  Streptococcus pneumoniae TIGR4
  4zrb-assembly2_G  TM=9.010E-01  e=1.361E-09  Streptococcus pneumoniae TIGR4
  4xy5-assembly1_A  TM=9.352E-01  e=2.837E-09  Streptococcus pneumoniae TIGR4
  3lbe-assembly1_B  TM=8.802E-01  e=9.429E-10  Streptococcus mutans UA159